Protein AF-A0A090QFD7-F1 (afdb_monomer_lite)

Sequence (205 aa):
MGINVPDTKKPLVKQVMAYPLDENATINGKNEPTLLRLIPLKTGGFKTEKLNAYGTIGIGVNTSDRQNGGNNQNGVYQIKTSFNGTPNFEICFDTYAFSETRYLNQMIDYEFFKEKKSRISKLFIPPGSPLSLYGNSINDGKLSLYEPGSNSSYHIEIKDYQNNTSKIVVDIINDQPPTELLAPDNDGLEYVSHSTTFNSKMGEI

pLDDT: mean 80.75, std 20.15, range [34.62, 98.38]

Foldseek 3Di:
DDPPDPDQDFWAWDWKKKAQDDQFKDKVLDNDIDIWDWDADPVGAIETPAIEIAFKMWMWTFIDQPPDDDPCSDQWAKKWKDKQNHTAWIFGPDDWDPVLPVLQCVQWPVVCCVPPVTTIGIRFDDPPRPTPRIDDHDPRSIDHQHDAQDKMKMKMWTAGPSRRIYIYIHIYGRHHTNPDRPDPPCVDDDDDDPPDDDDDDDDDD

Radius of gyration: 23.72 Å; chains: 1; bounding box: 84×76×51 Å

Organism: Nonlabens ulvanivorans (NCBI:txid906888)

Structure (mmCIF, N/CA/C/O backbone):
data_AF-A0A090QFD7-F1
#
_entry.id   AF-A0A090QFD7-F1
#
loop_
_atom_site.group_PDB
_atom_site.id
_atom_site.type_symbol
_atom_site.label_atom_id
_atom_site.label_alt_id
_atom_site.label_comp_id
_atom_site.label_asym_id
_atom_site.label_entity_id
_atom_site.label_seq_id
_atom_site.pdbx_PDB_ins_code
_atom_site.Cartn_x
_atom_site.Cartn_y
_atom_site.Cartn_z
_atom_site.occupancy
_atom_site.B_iso_or_equiv
_atom_site.auth_seq_id
_atom_site.auth_comp_id
_atom_site.auth_asym_id
_atom_site.auth_atom_id
_atom_site.pdbx_PDB_model_num
ATOM 1 N N . MET A 1 1 ? 28.383 11.436 -31.729 1.00 38.28 1 MET A N 1
ATOM 2 C CA . MET A 1 1 ? 28.391 11.556 -30.257 1.00 38.28 1 MET A CA 1
ATOM 3 C C . MET A 1 1 ? 26.949 11.542 -29.792 1.00 38.28 1 MET A C 1
ATOM 5 O O . MET A 1 1 ? 26.185 12.394 -30.225 1.00 38.28 1 MET A O 1
ATOM 9 N N . GLY A 1 2 ? 26.555 10.508 -29.048 1.00 48.28 2 GLY A N 1
ATOM 10 C CA . GLY A 1 2 ? 25.181 10.348 -28.576 1.00 48.28 2 GLY A CA 1
ATOM 11 C C . GLY A 1 2 ? 24.913 11.305 -27.424 1.00 48.28 2 GLY A C 1
ATOM 12 O O . GLY A 1 2 ? 25.595 11.257 -26.405 1.00 48.28 2 GLY A O 1
ATOM 13 N N . ILE A 1 3 ? 23.948 12.194 -27.608 1.00 45.03 3 ILE A N 1
ATOM 14 C CA . ILE A 1 3 ? 23.405 13.053 -26.556 1.00 45.03 3 ILE A CA 1
ATOM 15 C C . ILE A 1 3 ? 22.720 12.155 -25.521 1.00 45.03 3 ILE A C 1
ATOM 17 O O . ILE A 1 3 ? 21.632 11.640 -25.762 1.00 45.03 3 ILE A O 1
ATOM 21 N N . ASN A 1 4 ? 23.382 11.936 -24.384 1.00 47.28 4 ASN A N 1
ATOM 22 C CA . ASN A 1 4 ? 22.779 11.307 -23.216 1.00 47.28 4 ASN A CA 1
ATOM 23 C C . ASN A 1 4 ? 21.893 12.360 -22.541 1.00 47.28 4 ASN A C 1
ATOM 25 O O . ASN A 1 4 ? 22.387 13.208 -21.801 1.00 47.28 4 ASN A O 1
ATOM 29 N N . VAL A 1 5 ? 20.607 12.380 -22.888 1.00 49.06 5 VAL A N 1
ATOM 30 C CA . VAL A 1 5 ? 19.624 13.215 -22.193 1.00 49.06 5 VAL A CA 1
ATOM 31 C C . VAL A 1 5 ? 19.347 12.536 -20.851 1.00 49.06 5 VAL A C 1
ATOM 33 O O . VAL A 1 5 ? 18.837 11.417 -20.868 1.00 49.06 5 VAL A O 1
ATOM 36 N N . PRO A 1 6 ? 19.663 13.163 -19.701 1.00 52.00 6 PRO A N 1
ATOM 37 C CA . PRO A 1 6 ? 19.340 12.589 -18.405 1.00 52.00 6 PRO A CA 1
ATOM 38 C C . PRO A 1 6 ? 17.822 12.450 -18.297 1.00 52.00 6 PRO A C 1
ATOM 40 O O . PRO A 1 6 ? 17.093 13.448 -18.276 1.00 52.00 6 PRO A O 1
ATOM 43 N N . ASP A 1 7 ? 17.335 11.217 -18.263 1.00 50.78 7 ASP A N 1
ATOM 44 C CA . ASP A 1 7 ? 15.949 10.961 -17.916 1.00 50.78 7 ASP A CA 1
ATOM 45 C C . ASP A 1 7 ? 15.789 11.208 -16.405 1.00 50.78 7 ASP A C 1
ATOM 47 O O . ASP A 1 7 ? 16.522 10.702 -15.562 1.00 50.78 7 ASP A O 1
ATOM 51 N N . THR A 1 8 ? 14.913 12.152 -16.078 1.00 59.88 8 THR A N 1
ATOM 52 C CA . THR A 1 8 ? 14.731 12.730 -14.731 1.00 59.88 8 THR A CA 1
ATOM 53 C C . THR A 1 8 ? 13.299 12.523 -14.237 1.00 59.88 8 THR A C 1
ATOM 55 O O . THR A 1 8 ? 12.841 13.152 -13.276 1.00 59.88 8 THR A O 1
ATOM 58 N N . LYS A 1 9 ? 12.529 11.677 -14.932 1.00 66.62 9 LYS A N 1
ATOM 59 C CA . LYS A 1 9 ? 11.097 11.514 -14.690 1.00 66.62 9 LYS A CA 1
ATOM 60 C C . LYS A 1 9 ? 10.852 10.449 -13.629 1.00 66.62 9 LYS A C 1
ATOM 62 O O . LYS A 1 9 ? 10.813 9.264 -13.922 1.00 66.62 9 LYS A O 1
ATOM 67 N N . LYS A 1 10 ? 10.557 10.906 -12.412 1.00 72.50 10 LYS A N 1
ATOM 68 C CA . LYS A 1 10 ? 10.106 10.062 -11.295 1.00 72.50 10 LYS A CA 1
ATOM 69 C C . LYS A 1 10 ? 8.920 9.147 -11.667 1.00 72.50 10 LYS A C 1
ATOM 71 O O . LYS A 1 10 ? 8.055 9.580 -12.445 1.00 72.50 10 LYS A O 1
ATOM 76 N N . PRO A 1 11 ? 8.811 7.946 -11.057 1.00 77.00 11 PRO A N 1
ATOM 77 C CA . PRO A 1 11 ? 7.664 7.056 -11.229 1.00 77.00 11 PRO A CA 1
ATOM 78 C C . PRO A 1 11 ? 6.339 7.768 -10.946 1.00 77.00 11 PRO A C 1
ATOM 80 O O . PRO A 1 11 ? 6.147 8.343 -9.873 1.00 77.00 11 PRO A O 1
ATOM 83 N N . LEU A 1 12 ? 5.398 7.737 -11.888 1.00 81.25 12 LEU A N 1
ATOM 84 C CA . LEU A 1 12 ? 4.084 8.339 -11.668 1.00 81.25 12 LEU A CA 1
ATOM 85 C C . LEU A 1 12 ? 3.232 7.412 -10.797 1.00 81.25 12 LEU A C 1
ATOM 87 O O . LEU A 1 12 ? 3.066 6.241 -11.126 1.00 81.25 12 LEU A O 1
ATOM 91 N N . VAL A 1 13 ? 2.639 7.952 -9.736 1.00 87.62 13 VAL A N 1
ATOM 92 C CA . VAL A 1 13 ? 1.673 7.243 -8.891 1.00 87.62 13 VAL A CA 1
ATOM 93 C C . VAL A 1 13 ? 0.269 7.631 -9.343 1.00 87.62 13 VAL A C 1
ATOM 95 O O . VAL A 1 13 ? -0.070 8.813 -9.352 1.00 87.62 13 VAL A O 1
ATOM 98 N N . LYS A 1 14 ? -0.534 6.647 -9.755 1.00 89.06 14 LYS A N 1
ATOM 99 C CA . LYS A 1 14 ? -1.897 6.863 -10.262 1.00 89.06 14 LYS A CA 1
ATOM 100 C C . LYS A 1 14 ? -2.946 6.717 -9.171 1.00 89.06 14 LYS A C 1
ATOM 102 O O . LYS A 1 14 ? -3.869 7.522 -9.106 1.00 89.06 14 LYS A O 1
ATOM 107 N N . GLN A 1 15 ? -2.837 5.667 -8.362 1.00 92.56 15 GLN A N 1
ATOM 108 C CA . GLN A 1 15 ? -3.836 5.315 -7.354 1.00 92.56 15 GLN A CA 1
ATOM 109 C C . GLN A 1 15 ? -3.161 4.668 -6.149 1.00 92.56 15 GLN A C 1
ATOM 111 O O . GLN A 1 15 ? -2.143 3.989 -6.295 1.00 92.56 15 GLN A O 1
ATOM 116 N N . VAL A 1 16 ? -3.764 4.860 -4.981 1.00 96.81 16 VAL A N 1
ATOM 117 C CA . VAL A 1 16 ? -3.466 4.119 -3.755 1.00 96.81 16 VAL A CA 1
ATOM 118 C C . VAL A 1 16 ? -4.771 3.490 -3.293 1.00 96.81 16 VAL A C 1
ATOM 120 O O . VAL A 1 16 ? -5.826 4.114 -3.401 1.00 96.81 16 VAL A O 1
ATOM 123 N N . MET A 1 17 ? -4.703 2.254 -2.821 1.00 97.44 17 MET A N 1
ATOM 124 C CA . MET A 1 17 ? -5.848 1.512 -2.308 1.00 97.44 17 MET A CA 1
ATOM 125 C C . MET A 1 17 ? -5.538 0.997 -0.908 1.00 97.44 17 MET A C 1
ATOM 127 O O . MET A 1 17 ? -4.415 0.567 -0.649 1.00 97.44 17 MET A O 1
ATOM 131 N N . ALA A 1 18 ? -6.527 1.046 -0.024 1.00 98.19 18 ALA A N 1
ATOM 132 C CA . ALA A 1 18 ? -6.495 0.392 1.274 1.00 98.19 18 ALA A CA 1
ATOM 133 C C . ALA A 1 18 ? -7.425 -0.826 1.260 1.00 98.19 18 ALA A C 1
ATOM 135 O O . ALA A 1 18 ? -8.498 -0.773 0.661 1.00 98.19 18 ALA A O 1
ATOM 136 N N . TYR A 1 19 ? -7.004 -1.900 1.920 1.00 98.00 19 TYR A N 1
ATOM 137 C CA . TYR A 1 19 ? -7.699 -3.181 1.979 1.00 98.00 19 TYR A CA 1
ATOM 138 C C . TYR A 1 19 ? -7.902 -3.583 3.439 1.00 98.00 19 TYR A C 1
ATOM 140 O O . TYR A 1 19 ? -6.901 -3.698 4.145 1.00 98.00 19 TYR A O 1
ATOM 148 N N . PRO A 1 20 ? -9.128 -3.847 3.906 1.00 97.44 20 PRO A N 1
ATOM 149 C CA . PRO A 1 20 ? -9.308 -4.643 5.113 1.00 97.44 20 PRO A CA 1
ATOM 150 C C . PRO A 1 20 ? -8.881 -6.090 4.825 1.00 97.44 20 PRO A C 1
ATOM 152 O O . PRO A 1 20 ? -9.171 -6.615 3.750 1.00 97.44 20 PRO A O 1
ATOM 155 N N . LEU A 1 21 ? -8.130 -6.712 5.738 1.00 96.19 21 LEU A N 1
ATOM 156 C CA . LEU A 1 21 ? -7.563 -8.058 5.547 1.00 96.19 21 LEU A CA 1
ATOM 157 C C . LEU A 1 21 ? -8.047 -9.089 6.574 1.00 96.19 21 LEU A C 1
ATOM 159 O O . LEU A 1 21 ? -7.667 -10.255 6.476 1.00 96.19 21 LEU A O 1
ATOM 163 N N . ASP A 1 22 ? -8.856 -8.674 7.544 1.00 91.56 22 ASP A N 1
ATOM 164 C CA . ASP A 1 22 ? -9.547 -9.561 8.477 1.00 91.56 22 ASP A CA 1
ATOM 165 C C . ASP A 1 22 ? -11.032 -9.168 8.587 1.00 91.56 22 ASP A C 1
ATOM 167 O O . ASP A 1 22 ? -11.432 -8.110 8.100 1.00 91.56 22 ASP A O 1
ATOM 171 N N . GLU A 1 23 ? -11.857 -10.034 9.182 1.00 90.81 23 GLU A N 1
ATOM 172 C CA . GLU A 1 23 ? -13.323 -9.876 9.256 1.00 90.81 23 GLU A CA 1
ATOM 173 C C . GLU A 1 23 ? -13.764 -8.626 10.033 1.00 90.81 23 GLU A C 1
ATOM 175 O O . GLU A 1 23 ? -14.815 -8.054 9.755 1.00 90.81 23 GLU A O 1
ATOM 180 N N . ASN A 1 24 ? -12.945 -8.173 10.986 1.00 91.88 24 ASN A N 1
ATOM 181 C CA . ASN A 1 24 ? -13.245 -7.020 11.834 1.00 91.88 24 ASN A CA 1
ATOM 182 C C . ASN A 1 24 ? -12.515 -5.753 11.372 1.00 91.88 24 ASN A C 1
ATOM 184 O O . ASN A 1 24 ? -12.708 -4.679 11.947 1.00 91.88 24 ASN A O 1
ATOM 188 N N . ALA A 1 25 ? -11.663 -5.857 10.354 1.00 96.31 25 ALA A N 1
ATOM 189 C CA . ALA A 1 25 ? -10.922 -4.732 9.836 1.00 96.31 25 ALA A CA 1
ATOM 190 C C . ALA A 1 25 ? -11.875 -3.773 9.135 1.00 96.31 25 ALA A C 1
ATOM 192 O O . ALA A 1 25 ? -12.775 -4.172 8.398 1.00 96.31 25 ALA A O 1
ATOM 193 N N . THR A 1 26 ? -11.676 -2.481 9.329 1.00 96.81 26 THR A N 1
ATOM 194 C CA . THR A 1 26 ? -12.475 -1.480 8.635 1.00 96.81 26 THR A CA 1
ATOM 195 C C . THR A 1 26 ? -11.597 -0.416 8.037 1.00 96.81 26 THR A C 1
ATOM 197 O O . THR A 1 26 ? -10.565 -0.037 8.585 1.00 96.81 26 THR A O 1
ATOM 200 N N . ILE A 1 27 ? -12.044 0.071 6.890 1.00 97.12 27 ILE A N 1
ATOM 201 C CA . ILE A 1 27 ? -11.553 1.256 6.224 1.00 97.12 27 ILE A CA 1
ATOM 202 C C . ILE A 1 27 ? -12.727 2.228 6.162 1.00 97.12 27 ILE A C 1
ATOM 204 O O . ILE A 1 27 ? -13.758 1.933 5.562 1.00 97.12 27 ILE A O 1
ATOM 208 N N . ASN A 1 28 ? -12.593 3.379 6.818 1.00 95.50 28 ASN A N 1
ATOM 209 C CA . ASN A 1 28 ? -13.654 4.375 6.974 1.00 95.50 28 ASN A CA 1
ATOM 210 C C . ASN A 1 28 ? -14.983 3.754 7.461 1.00 95.50 28 ASN A C 1
ATOM 212 O O . ASN A 1 28 ? -16.052 4.064 6.934 1.00 95.50 28 ASN A O 1
ATOM 216 N N . GLY A 1 29 ? -14.896 2.845 8.440 1.00 93.44 29 GLY A N 1
ATOM 217 C CA . GLY A 1 29 ? -16.042 2.169 9.053 1.00 93.44 29 GLY A CA 1
ATOM 218 C C . GLY A 1 29 ? -16.629 0.993 8.264 1.00 93.44 29 GLY A C 1
ATOM 219 O O . GLY A 1 29 ? -17.637 0.441 8.693 1.00 93.44 29 GLY A O 1
ATOM 220 N N . LYS A 1 30 ? -16.035 0.589 7.132 1.00 94.88 30 LYS A N 1
ATOM 221 C CA . LYS A 1 30 ? -16.521 -0.533 6.309 1.00 94.88 30 LYS A CA 1
ATOM 222 C C . LYS A 1 30 ? -15.452 -1.593 6.071 1.00 94.88 30 LYS A C 1
ATOM 224 O O . LYS A 1 30 ? -14.290 -1.254 5.862 1.00 94.88 30 LYS A O 1
ATOM 229 N N . ASN A 1 31 ? -15.846 -2.863 6.014 1.00 95.81 31 ASN A N 1
ATOM 230 C CA . ASN A 1 31 ? -14.979 -3.965 5.583 1.00 95.81 31 ASN A CA 1
ATOM 231 C C . ASN A 1 31 ? -14.937 -4.047 4.039 1.00 95.81 31 ASN A C 1
ATOM 233 O O . ASN A 1 31 ? -15.321 -5.039 3.437 1.00 95.81 31 ASN A O 1
ATOM 237 N N . GLU A 1 32 ? -14.524 -2.962 3.374 1.00 95.12 32 GLU A N 1
ATOM 238 C CA . GLU A 1 32 ? -14.451 -2.887 1.908 1.00 95.12 32 GLU A CA 1
ATOM 239 C C . GLU A 1 32 ? -13.149 -2.209 1.432 1.00 95.12 32 GLU A C 1
ATOM 241 O O . GLU A 1 32 ? -12.717 -1.207 2.021 1.00 95.12 32 GLU A O 1
ATOM 246 N N . PRO A 1 33 ? -12.515 -2.689 0.341 1.00 96.44 33 PRO A N 1
ATOM 247 C CA . PRO A 1 33 ? -11.389 -1.997 -0.275 1.00 96.44 33 PRO A CA 1
ATOM 248 C C . PRO A 1 33 ? -11.759 -0.579 -0.720 1.00 96.44 33 PRO A C 1
ATOM 250 O O . PRO A 1 33 ? -12.770 -0.359 -1.385 1.00 96.44 33 PRO A O 1
ATOM 253 N N . THR A 1 34 ? -10.913 0.399 -0.399 1.00 97.00 34 THR A N 1
ATOM 254 C CA . THR A 1 34 ? -11.195 1.818 -0.657 1.00 97.00 34 THR A CA 1
ATOM 255 C C . THR A 1 34 ? -10.048 2.484 -1.410 1.00 97.00 34 THR A C 1
ATOM 257 O O . THR A 1 34 ? -8.887 2.425 -0.999 1.00 97.00 34 THR A O 1
ATOM 260 N N . LEU A 1 35 ? -10.371 3.159 -2.518 1.00 96.50 35 LEU A N 1
ATOM 261 C CA . LEU A 1 35 ? -9.435 4.046 -3.211 1.00 96.50 35 LEU A CA 1
ATOM 262 C C . LEU A 1 35 ? -9.179 5.297 -2.372 1.00 96.50 35 LEU A C 1
ATOM 264 O O . LEU A 1 35 ? -10.119 5.978 -1.974 1.00 96.50 35 LEU A O 1
ATOM 268 N N . LEU A 1 36 ? -7.908 5.638 -2.190 1.00 96.81 36 LEU A N 1
ATOM 269 C CA . LEU A 1 36 ? -7.496 6.848 -1.492 1.00 96.81 36 LEU A CA 1
ATOM 270 C C . LEU A 1 36 ? -7.157 7.942 -2.498 1.00 96.81 36 LEU A C 1
ATOM 272 O O . LEU A 1 36 ? -6.356 7.745 -3.422 1.00 96.81 36 LEU A O 1
ATOM 276 N N . ARG A 1 37 ? -7.726 9.131 -2.303 1.00 95.25 37 ARG A N 1
ATOM 277 C CA . ARG A 1 37 ? -7.414 10.290 -3.136 1.00 95.25 37 ARG A CA 1
ATOM 278 C C . ARG A 1 37 ? -5.969 10.730 -2.928 1.00 95.25 37 ARG A C 1
ATOM 280 O O . ARG A 1 37 ? -5.562 11.085 -1.824 1.00 95.25 37 ARG A O 1
ATOM 287 N N . LEU A 1 38 ? -5.210 10.777 -4.020 1.00 94.31 38 LEU A N 1
ATOM 288 C CA . LEU A 1 38 ? -3.843 11.289 -4.045 1.00 94.31 38 LEU A CA 1
ATOM 289 C C . LEU A 1 38 ? -3.814 12.818 -4.118 1.00 94.31 38 LEU A C 1
ATOM 291 O O . LEU A 1 38 ? -4.504 13.441 -4.924 1.00 94.31 38 LEU A O 1
ATOM 295 N N . ILE A 1 39 ? -2.956 13.417 -3.302 1.00 94.94 39 ILE A N 1
ATOM 296 C CA . ILE A 1 39 ? -2.725 14.855 -3.204 1.00 94.94 39 ILE A CA 1
ATOM 297 C C . ILE A 1 39 ? -1.235 15.102 -3.483 1.00 94.94 39 ILE A C 1
ATOM 299 O O . ILE A 1 39 ? -0.389 14.741 -2.658 1.00 94.94 39 ILE A O 1
ATOM 303 N N . PRO A 1 40 ? -0.879 15.708 -4.629 1.00 91.88 40 PRO A N 1
ATOM 304 C CA . PRO A 1 40 ? 0.502 16.067 -4.930 1.00 91.88 40 PRO A CA 1
ATOM 305 C C . PRO A 1 40 ? 1.055 17.086 -3.926 1.00 91.88 40 PRO A C 1
ATOM 307 O O . PRO A 1 40 ? 0.380 18.043 -3.545 1.00 91.88 40 PRO A O 1
ATOM 310 N N . LEU A 1 41 ? 2.310 16.905 -3.524 1.00 90.19 41 LEU A N 1
ATOM 311 C CA . LEU A 1 41 ? 3.039 17.815 -2.647 1.00 90.19 41 LEU A CA 1
ATOM 312 C C . LEU A 1 41 ? 3.979 18.706 -3.463 1.00 90.19 41 LEU A C 1
ATOM 314 O O . LEU A 1 41 ? 4.581 18.265 -4.440 1.00 90.19 41 LEU A O 1
ATOM 318 N N . LYS A 1 42 ? 4.192 19.947 -3.004 1.00 85.00 42 LYS A N 1
ATOM 319 C CA . LYS A 1 42 ? 5.144 20.892 -3.627 1.00 85.00 42 LYS A CA 1
ATOM 320 C C . LYS A 1 42 ? 6.581 20.353 -3.681 1.00 85.00 42 LYS A C 1
ATOM 322 O O . LYS A 1 42 ? 7.349 20.744 -4.548 1.00 85.00 42 LYS A O 1
ATOM 327 N N . THR A 1 43 ? 6.927 19.439 -2.776 1.00 79.19 43 THR A N 1
ATOM 328 C CA . THR A 1 43 ? 8.229 18.757 -2.699 1.00 79.19 43 THR A CA 1
ATOM 329 C C . THR A 1 43 ? 8.401 17.641 -3.742 1.00 79.19 43 THR A C 1
ATOM 331 O O . THR A 1 43 ? 9.462 17.024 -3.820 1.00 79.19 43 THR A O 1
ATOM 334 N N . GLY A 1 44 ? 7.377 17.368 -4.562 1.00 77.62 44 GLY A N 1
ATOM 335 C CA . GLY A 1 44 ? 7.421 16.368 -5.632 1.00 77.62 44 GLY A CA 1
ATOM 336 C C . GLY A 1 44 ? 7.135 14.931 -5.182 1.00 77.62 44 GLY A C 1
ATOM 337 O O . GLY A 1 44 ? 7.536 14.000 -5.879 1.00 77.62 44 GLY A O 1
ATOM 338 N N . GLY A 1 45 ? 6.494 14.755 -4.024 1.00 88.81 45 GLY A N 1
ATOM 339 C CA . GLY A 1 45 ? 5.883 13.499 -3.573 1.00 88.81 45 GLY A CA 1
ATOM 340 C C . GLY A 1 45 ? 4.358 13.605 -3.517 1.00 88.81 45 GLY A C 1
ATOM 341 O O . GLY A 1 45 ? 3.773 14.564 -4.020 1.00 88.81 45 GLY A O 1
ATOM 342 N N . PHE A 1 46 ? 3.717 12.644 -2.866 1.00 94.38 46 PHE A N 1
ATOM 343 C CA . PHE A 1 46 ? 2.272 12.579 -2.693 1.00 94.38 46 PHE A CA 1
ATOM 344 C C . PHE A 1 46 ? 1.924 12.348 -1.227 1.00 94.38 46 PHE A C 1
ATOM 346 O O . PHE A 1 46 ? 2.689 11.749 -0.474 1.00 94.38 46 PHE A O 1
ATOM 353 N N . LYS A 1 47 ? 0.732 12.780 -0.841 1.00 96.25 47 LYS A N 1
ATOM 354 C CA . LYS A 1 47 ? 0.046 12.263 0.339 1.00 96.25 47 LYS A CA 1
ATOM 355 C C . LYS A 1 47 ? -1.345 11.799 -0.049 1.00 96.25 47 LYS A C 1
ATOM 357 O O . LYS A 1 47 ? -1.876 12.272 -1.055 1.00 96.25 47 LYS A O 1
ATOM 362 N N . THR A 1 48 ? -1.944 10.908 0.717 1.00 96.75 48 THR A N 1
ATOM 363 C CA . THR A 1 48 ? -3.369 10.615 0.561 1.00 96.75 48 THR A CA 1
ATOM 364 C C . THR A 1 48 ? -4.212 11.602 1.363 1.00 96.75 48 THR A C 1
ATOM 366 O O . THR A 1 48 ? -3.704 12.415 2.143 1.00 96.75 48 THR A O 1
ATOM 369 N N . GLU A 1 49 ? -5.526 11.556 1.173 1.00 95.00 49 GLU A N 1
ATOM 370 C CA . GLU A 1 49 ? -6.430 11.982 2.238 1.00 95.00 49 GLU A CA 1
ATOM 371 C C . GLU A 1 49 ? -6.250 11.122 3.497 1.00 95.00 49 GLU A C 1
ATOM 373 O O . GLU A 1 49 ? -5.653 10.042 3.443 1.00 95.00 49 GLU A O 1
ATOM 378 N N . LYS A 1 50 ? -6.727 11.634 4.636 1.00 94.44 50 LYS A N 1
ATOM 379 C CA . LYS A 1 50 ? -6.658 10.904 5.903 1.00 94.44 50 LYS A CA 1
ATOM 380 C C . LYS A 1 50 ? -7.501 9.635 5.813 1.00 94.44 50 LYS A C 1
ATOM 382 O O . LYS A 1 50 ? -8.621 9.683 5.308 1.00 94.44 50 LYS A O 1
ATOM 387 N N . LEU A 1 51 ? -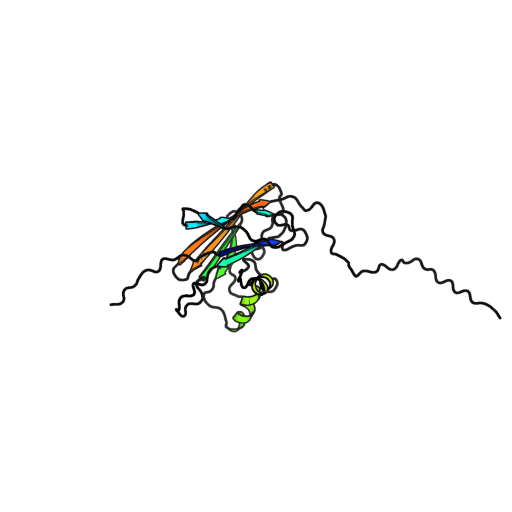6.961 8.546 6.336 1.00 96.50 51 LEU A N 1
ATOM 388 C CA . LEU A 1 51 ? -7.599 7.240 6.392 1.00 96.50 51 LEU A CA 1
ATOM 389 C C . LEU A 1 51 ? -8.028 6.955 7.831 1.00 96.50 51 LEU A C 1
ATOM 391 O O . LEU A 1 51 ? -7.178 6.986 8.713 1.00 96.50 51 LEU A O 1
ATOM 395 N N . ASN A 1 52 ? -9.303 6.662 8.082 1.00 97.31 52 ASN A N 1
ATOM 396 C CA . ASN A 1 52 ? -9.695 6.040 9.350 1.00 97.31 52 ASN A CA 1
ATOM 397 C C . ASN A 1 52 ? -9.694 4.531 9.142 1.00 97.31 52 ASN A C 1
ATOM 399 O O . ASN A 1 52 ? -10.252 4.060 8.147 1.00 97.31 52 ASN A O 1
ATOM 403 N N . ALA A 1 53 ? -9.043 3.779 10.020 1.00 97.50 53 ALA A N 1
ATOM 404 C CA . ALA A 1 53 ? -8.992 2.333 9.879 1.00 97.50 53 ALA A CA 1
ATOM 405 C C . ALA A 1 53 ? -8.812 1.616 11.213 1.00 97.50 53 ALA A C 1
ATOM 407 O O . ALA A 1 53 ? -8.135 2.117 12.105 1.00 97.50 53 ALA A O 1
ATOM 408 N N . TYR A 1 54 ? -9.370 0.417 11.314 1.00 97.12 54 TYR A N 1
ATOM 409 C CA . TYR A 1 54 ? -9.199 -0.490 12.447 1.00 97.12 54 TYR A CA 1
ATOM 410 C C . TYR A 1 54 ? -8.846 -1.890 11.936 1.00 97.12 54 TYR A C 1
ATOM 412 O O . TYR A 1 54 ? -9.229 -2.255 10.825 1.00 97.12 54 TYR A O 1
ATOM 420 N N . GLY A 1 55 ? -8.140 -2.680 12.743 1.00 96.75 55 GLY A N 1
ATOM 421 C CA . GLY A 1 55 ? -7.830 -4.080 12.444 1.00 96.75 55 GLY A CA 1
ATOM 422 C C . GLY A 1 55 ? -6.566 -4.278 11.606 1.00 96.75 55 GLY A C 1
ATOM 423 O O . GLY A 1 55 ? -5.694 -3.404 11.555 1.00 96.75 55 GLY A O 1
ATOM 424 N N . THR A 1 56 ? -6.437 -5.444 10.968 1.00 97.81 56 THR A N 1
ATOM 425 C CA . THR A 1 56 ? -5.348 -5.711 10.023 1.00 97.81 56 THR A CA 1
ATOM 426 C C . THR A 1 56 ? -5.723 -5.208 8.637 1.00 97.81 56 THR A C 1
ATOM 428 O O . THR A 1 56 ? -6.692 -5.670 8.032 1.00 97.81 56 THR A O 1
ATOM 431 N N . ILE A 1 57 ? -4.922 -4.287 8.100 1.00 98.12 57 ILE A N 1
ATOM 432 C CA . ILE A 1 57 ? -5.136 -3.715 6.768 1.00 98.12 57 ILE A CA 1
ATOM 433 C C . ILE A 1 57 ? -3.910 -3.885 5.870 1.00 98.12 57 ILE A C 1
ATOM 435 O O . ILE A 1 57 ? -2.778 -4.030 6.330 1.00 98.12 57 ILE A O 1
ATOM 439 N N . GLY A 1 58 ? -4.133 -3.834 4.563 1.00 97.94 58 GLY A N 1
ATOM 440 C CA . GLY A 1 58 ? -3.102 -3.799 3.535 1.00 97.94 58 GLY A CA 1
ATOM 441 C C . GLY A 1 58 ? -3.196 -2.524 2.711 1.00 97.94 58 GLY A C 1
ATOM 442 O O . GLY A 1 58 ? -4.268 -1.938 2.570 1.00 97.94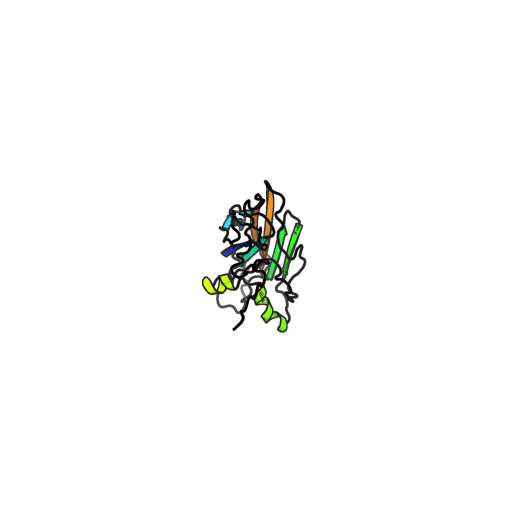 58 GLY A O 1
ATOM 443 N N . ILE A 1 59 ? -2.079 -2.113 2.117 1.00 98.38 59 ILE A N 1
ATOM 444 C CA . ILE A 1 59 ? -2.035 -1.000 1.164 1.00 98.38 59 ILE A CA 1
ATOM 445 C C . ILE A 1 59 ? -1.595 -1.531 -0.200 1.00 98.38 59 ILE A C 1
ATOM 447 O O . ILE A 1 59 ? -0.761 -2.429 -0.296 1.00 98.38 59 ILE A O 1
ATOM 451 N N . GLY A 1 60 ? -2.155 -0.978 -1.270 1.00 97.25 60 GLY A N 1
ATOM 452 C CA . GLY A 1 60 ? -1.737 -1.228 -2.642 1.00 97.25 60 GLY A CA 1
ATOM 453 C C . GLY A 1 60 ? -1.506 0.068 -3.405 1.00 97.25 60 GLY A C 1
ATOM 454 O O . GLY A 1 60 ? -2.061 1.118 -3.077 1.00 97.25 60 GLY A O 1
ATOM 455 N N . VAL A 1 61 ? -0.681 -0.002 -4.446 1.00 95.25 61 VAL A N 1
ATOM 456 C CA . VAL A 1 61 ? -0.343 1.147 -5.286 1.00 95.25 61 VAL A CA 1
ATOM 457 C C . VAL A 1 61 ? -0.411 0.790 -6.764 1.00 95.25 61 VAL A C 1
ATOM 459 O O . VAL A 1 61 ? 0.055 -0.263 -7.192 1.00 95.25 61 VAL A O 1
ATOM 462 N N . ASN A 1 62 ? -0.958 1.696 -7.566 1.00 91.50 62 ASN A N 1
ATOM 463 C CA . ASN A 1 62 ? -0.809 1.668 -9.014 1.00 91.50 62 ASN A CA 1
ATOM 464 C C . ASN A 1 62 ? 0.218 2.714 -9.427 1.00 91.50 62 ASN A C 1
ATOM 466 O O . ASN A 1 62 ? 0.034 3.918 -9.213 1.00 91.50 62 ASN A O 1
ATOM 470 N N . THR A 1 63 ? 1.286 2.236 -10.051 1.00 85.44 63 THR A N 1
ATOM 471 C CA . THR A 1 63 ? 2.307 3.065 -10.679 1.00 85.44 63 THR A CA 1
ATOM 472 C C . THR A 1 63 ? 2.135 3.023 -12.192 1.00 85.44 63 THR A C 1
ATOM 474 O O . THR A 1 63 ? 1.757 2.007 -12.774 1.00 85.44 63 THR A O 1
ATOM 477 N N . SER A 1 64 ? 2.378 4.148 -12.863 1.00 69.00 64 SER A N 1
ATOM 478 C CA . SER A 1 64 ? 2.325 4.168 -14.319 1.00 69.00 64 SER A CA 1
ATOM 479 C C . SER A 1 64 ? 3.569 3.518 -14.900 1.00 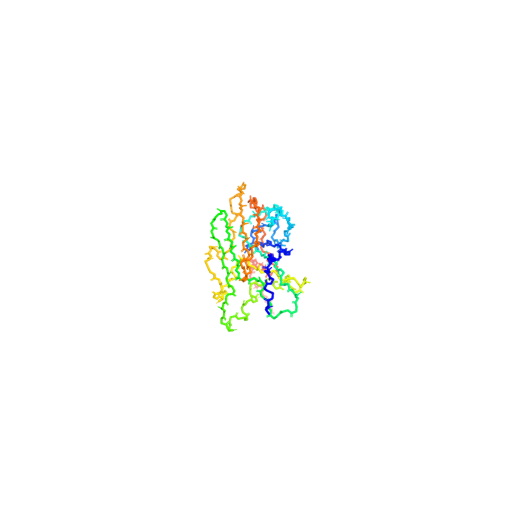69.00 64 SER A C 1
ATOM 481 O O . SER A 1 64 ? 4.660 4.071 -14.797 1.00 69.00 64 SER A O 1
ATOM 483 N N . ASP A 1 65 ? 3.360 2.440 -15.638 1.00 53.31 65 ASP A N 1
ATOM 484 C CA . ASP A 1 65 ? 4.241 2.038 -16.723 1.00 53.31 65 ASP A CA 1
ATOM 485 C C . ASP A 1 65 ? 4.092 3.092 -17.831 1.00 53.31 65 ASP A C 1
ATOM 487 O O . ASP A 1 65 ? 2.996 3.303 -18.367 1.00 53.31 65 ASP A O 1
ATOM 491 N N . ARG A 1 66 ? 5.115 3.913 -18.072 1.00 50.97 66 ARG A N 1
ATOM 492 C CA . ARG A 1 66 ? 5.051 4.885 -19.166 1.00 50.97 66 ARG A CA 1
ATOM 493 C C . ARG A 1 66 ? 5.218 4.114 -20.470 1.00 50.97 66 ARG A C 1
ATOM 495 O O . ARG A 1 66 ? 6.327 3.934 -20.951 1.00 50.97 66 ARG A O 1
ATOM 502 N N . GLN A 1 67 ? 4.087 3.744 -21.071 1.00 41.12 67 GLN A N 1
ATOM 503 C CA . GLN A 1 67 ? 3.996 3.468 -22.499 1.00 41.12 67 GLN A CA 1
ATOM 504 C C . GLN A 1 67 ? 4.540 4.672 -23.277 1.00 41.12 67 GLN A C 1
ATOM 506 O O . GLN A 1 67 ? 3.873 5.692 -23.418 1.00 41.12 67 GLN A O 1
ATOM 511 N N . ASN A 1 68 ? 5.774 4.550 -23.753 1.00 36.12 68 ASN A N 1
ATOM 512 C CA . ASN A 1 68 ? 6.289 5.282 -24.900 1.00 36.12 68 ASN A CA 1
ATOM 513 C C . ASN A 1 68 ? 7.364 4.410 -25.560 1.00 36.12 68 ASN A C 1
ATOM 515 O O . ASN A 1 68 ? 8.546 4.589 -25.301 1.00 36.12 68 ASN A O 1
ATOM 519 N N . GLY A 1 69 ? 6.928 3.430 -26.362 1.00 38.62 69 GLY A N 1
ATOM 520 C CA . GLY A 1 69 ? 7.667 2.832 -27.490 1.00 38.62 69 GLY A CA 1
ATOM 521 C C . GLY A 1 69 ? 9.061 2.223 -27.271 1.00 38.62 69 GLY A C 1
ATOM 522 O O . GLY A 1 69 ? 9.652 1.762 -28.240 1.00 38.62 69 GLY A O 1
ATOM 523 N N . GLY A 1 70 ? 9.603 2.227 -26.056 1.00 39.66 70 GLY A N 1
ATOM 524 C CA . GLY A 1 70 ? 10.865 1.594 -25.688 1.00 39.66 70 GLY A CA 1
ATOM 525 C C . GLY A 1 70 ? 10.614 0.258 -25.001 1.00 39.66 70 GLY A C 1
ATOM 526 O O . GLY A 1 70 ? 9.645 0.108 -24.261 1.00 39.66 70 GLY A O 1
ATOM 527 N N . ASN A 1 71 ? 11.502 -0.704 -25.226 1.00 34.72 71 ASN A N 1
ATOM 528 C CA . ASN A 1 71 ? 11.438 -2.095 -24.759 1.00 34.72 71 ASN A CA 1
ATOM 529 C C . ASN A 1 71 ? 11.570 -2.266 -23.223 1.00 34.72 71 ASN A C 1
ATOM 531 O O . ASN A 1 71 ? 11.935 -3.333 -22.736 1.00 34.72 71 ASN A O 1
ATOM 535 N N . ASN A 1 72 ? 11.296 -1.214 -22.452 1.00 42.78 72 ASN A N 1
ATOM 536 C CA . ASN A 1 72 ? 11.613 -1.072 -21.039 1.00 42.78 72 ASN A CA 1
ATOM 537 C C . ASN A 1 72 ? 10.295 -1.049 -20.246 1.00 42.78 72 ASN A C 1
ATOM 539 O O . ASN A 1 72 ? 9.964 -0.054 -19.611 1.00 42.78 72 ASN A O 1
ATOM 543 N N . GLN A 1 73 ? 9.518 -2.132 -20.321 1.00 41.12 73 GLN A N 1
ATOM 544 C CA . GLN A 1 73 ? 8.169 -2.259 -19.730 1.00 41.12 73 GLN A CA 1
ATOM 545 C C . GLN A 1 73 ? 8.119 -2.262 -18.183 1.00 41.12 73 GLN A C 1
ATOM 547 O O . GLN A 1 73 ? 7.074 -2.516 -17.593 1.00 41.12 73 GLN A O 1
ATOM 552 N N . ASN A 1 74 ? 9.229 -1.989 -17.489 1.00 54.38 74 ASN A N 1
ATOM 553 C CA . ASN A 1 74 ? 9.328 -2.145 -16.036 1.00 54.38 74 ASN A CA 1
ATOM 554 C C . ASN A 1 74 ? 9.890 -0.871 -15.386 1.00 54.38 74 ASN A C 1
ATOM 556 O O . ASN A 1 74 ? 11.004 -0.850 -14.880 1.00 54.38 74 ASN A O 1
ATOM 560 N N . GLY A 1 75 ? 9.128 0.222 -15.394 1.00 63.34 75 GLY A N 1
ATOM 561 C CA . GLY A 1 75 ? 9.567 1.496 -14.803 1.00 63.34 75 GLY A CA 1
ATOM 562 C C . GLY A 1 75 ? 9.774 1.491 -13.277 1.00 63.34 75 GLY A C 1
ATOM 563 O O . GLY A 1 75 ? 10.278 2.473 -12.746 1.00 63.34 75 GLY A O 1
ATOM 564 N N . VAL A 1 76 ? 9.398 0.428 -12.556 1.00 78.88 76 VAL A N 1
ATOM 565 C CA . VAL A 1 76 ? 9.616 0.298 -11.105 1.00 78.88 76 VAL A CA 1
ATOM 566 C C . VAL A 1 76 ? 10.667 -0.770 -10.838 1.00 78.88 76 VAL A C 1
ATOM 568 O O . VAL A 1 76 ? 10.486 -1.927 -11.200 1.00 78.88 76 VAL A O 1
ATOM 571 N N . TYR A 1 77 ? 11.739 -0.364 -10.168 1.00 85.81 77 TYR A N 1
ATOM 572 C CA . TYR A 1 77 ? 12.840 -1.215 -9.736 1.00 85.81 77 TYR A CA 1
ATOM 573 C C . TYR A 1 77 ? 12.661 -1.697 -8.296 1.00 85.81 77 TYR A C 1
ATOM 575 O O . TYR A 1 77 ? 12.884 -2.864 -8.004 1.00 85.81 77 TYR A O 1
ATOM 583 N N . GLN A 1 78 ? 12.243 -0.816 -7.386 1.00 90.75 78 GLN A N 1
ATOM 584 C CA . GLN A 1 78 ? 12.118 -1.153 -5.970 1.00 90.75 78 GLN A CA 1
ATOM 585 C C . GLN A 1 78 ? 10.956 -0.398 -5.336 1.00 90.75 78 GLN A C 1
ATOM 587 O O . GLN A 1 78 ? 10.749 0.787 -5.613 1.00 90.75 78 GLN A O 1
ATOM 592 N N . ILE A 1 79 ? 10.237 -1.074 -4.442 1.00 94.25 79 ILE A N 1
ATOM 593 C CA . ILE A 1 79 ? 9.297 -0.437 -3.523 1.00 94.25 79 ILE A CA 1
ATOM 594 C C . ILE A 1 79 ? 9.717 -0.774 -2.098 1.00 94.25 79 ILE A C 1
ATOM 596 O O . ILE A 1 79 ? 9.913 -1.939 -1.760 1.00 94.25 79 ILE A O 1
ATOM 600 N N . LYS A 1 80 ? 9.852 0.258 -1.271 1.00 97.12 80 LYS A N 1
ATOM 601 C CA . LYS A 1 80 ? 10.107 0.154 0.165 1.00 97.12 80 LYS A CA 1
ATOM 602 C C . LYS A 1 80 ? 9.005 0.847 0.923 1.00 97.12 80 LYS A C 1
ATOM 604 O O . LYS A 1 80 ? 8.582 1.933 0.532 1.00 97.12 80 LYS A O 1
ATOM 609 N N . THR A 1 81 ? 8.584 0.254 2.025 1.00 98.38 81 THR A N 1
ATOM 610 C CA . THR A 1 81 ? 7.586 0.857 2.894 1.00 98.38 81 THR A CA 1
ATOM 611 C C . THR A 1 81 ? 8.064 0.896 4.331 1.00 98.38 81 THR A C 1
ATOM 613 O O . THR A 1 81 ? 8.877 0.076 4.769 1.00 98.38 81 THR A O 1
ATOM 616 N N . SER A 1 82 ? 7.568 1.878 5.071 1.00 98.31 82 SER A N 1
ATOM 617 C CA . SER A 1 82 ? 7.754 1.951 6.511 1.00 98.31 82 SER A CA 1
ATOM 618 C C . SER A 1 82 ? 6.455 2.324 7.201 1.00 98.31 82 SER A C 1
ATOM 620 O O . SER A 1 82 ? 5.657 3.109 6.689 1.00 98.31 82 SER A O 1
ATOM 622 N N . PHE A 1 83 ? 6.253 1.750 8.379 1.00 98.06 83 PHE A N 1
ATOM 623 C CA . PHE A 1 83 ? 5.107 1.990 9.236 1.00 98.06 83 PHE A CA 1
ATOM 624 C C . PHE A 1 83 ? 5.609 2.568 10.558 1.00 98.06 83 PHE A C 1
ATOM 626 O O . PHE A 1 83 ? 6.459 1.968 11.212 1.00 98.06 83 PHE A O 1
ATOM 633 N N . ASN A 1 84 ? 5.159 3.777 10.904 1.00 96.06 84 ASN A N 1
ATOM 634 C CA . ASN A 1 84 ? 5.612 4.529 12.083 1.00 96.06 84 ASN A CA 1
ATOM 635 C C . ASN A 1 84 ? 7.145 4.673 12.179 1.00 96.06 84 ASN A C 1
ATOM 637 O O . ASN A 1 84 ? 7.729 4.669 13.258 1.00 96.06 84 ASN A O 1
ATOM 641 N N . GLY A 1 85 ? 7.805 4.813 11.024 1.00 95.50 85 GLY A N 1
ATOM 642 C CA . GLY A 1 85 ? 9.260 4.963 10.915 1.00 95.50 85 GLY A CA 1
ATOM 643 C C . GLY A 1 85 ? 10.038 3.646 10.838 1.00 95.50 85 GLY A C 1
ATOM 644 O O . GLY A 1 85 ? 11.204 3.665 10.445 1.00 95.50 85 GLY A O 1
ATOM 645 N N . THR A 1 86 ? 9.407 2.504 11.113 1.00 97.06 86 THR A N 1
ATOM 646 C CA . THR A 1 86 ? 10.039 1.181 11.025 1.00 97.06 86 THR A CA 1
ATOM 647 C C . THR A 1 86 ? 9.846 0.578 9.629 1.00 97.06 86 THR A C 1
ATOM 649 O O . THR A 1 86 ? 8.717 0.576 9.136 1.00 97.06 86 THR A O 1
ATOM 652 N N . PRO A 1 87 ? 10.896 0.055 8.962 1.00 97.81 87 PRO A N 1
ATOM 653 C CA . PRO A 1 87 ? 10.751 -0.662 7.691 1.00 97.81 87 PRO A CA 1
ATOM 654 C C . PRO A 1 87 ? 9.729 -1.801 7.797 1.00 97.81 87 PRO A C 1
ATOM 656 O O . PRO A 1 87 ? 9.771 -2.563 8.758 1.00 97.81 87 PRO A O 1
ATOM 659 N N . ASN A 1 88 ? 8.811 -1.914 6.835 1.00 97.69 88 ASN A N 1
ATOM 660 C CA . ASN A 1 88 ? 7.668 -2.828 6.929 1.00 97.69 88 ASN A CA 1
ATOM 661 C C . ASN A 1 88 ? 7.554 -3.807 5.754 1.00 97.69 88 ASN A C 1
ATOM 663 O O . ASN A 1 88 ? 7.232 -4.969 5.976 1.00 97.69 88 ASN A O 1
ATOM 667 N N . PHE A 1 89 ? 7.829 -3.370 4.529 1.00 97.62 89 PHE A N 1
ATOM 668 C CA . PHE A 1 89 ? 7.808 -4.228 3.349 1.00 97.62 89 PHE A CA 1
ATOM 669 C C . PHE A 1 89 ? 8.812 -3.729 2.315 1.00 97.62 89 PHE A C 1
ATOM 671 O O . PHE A 1 89 ? 8.970 -2.524 2.101 1.00 97.62 89 PHE A O 1
ATOM 678 N N . GLU A 1 90 ? 9.477 -4.661 1.649 1.00 95.56 90 GLU A N 1
ATOM 679 C CA . GLU A 1 90 ? 10.388 -4.387 0.550 1.00 95.56 90 GLU A CA 1
ATOM 680 C C . GLU A 1 90 ? 10.132 -5.367 -0.588 1.00 95.56 90 GLU A C 1
ATOM 682 O O . GLU A 1 90 ? 9.950 -6.564 -0.372 1.00 95.56 90 GLU A O 1
ATOM 687 N N . ILE A 1 91 ? 10.162 -4.856 -1.813 1.00 91.56 91 ILE A N 1
ATOM 688 C CA . ILE A 1 91 ? 10.225 -5.682 -3.010 1.00 91.56 91 ILE A CA 1
ATOM 689 C C . ILE A 1 91 ? 11.188 -5.067 -4.023 1.00 91.56 91 ILE A C 1
ATOM 691 O O . ILE A 1 91 ? 11.173 -3.852 -4.249 1.00 91.56 91 ILE A O 1
ATOM 695 N N . CYS A 1 92 ? 12.025 -5.911 -4.619 1.00 89.81 92 CYS A N 1
ATOM 696 C CA . CYS A 1 92 ? 12.973 -5.552 -5.667 1.00 89.81 92 CYS A CA 1
ATOM 697 C C . CYS A 1 92 ? 12.612 -6.288 -6.964 1.00 89.81 92 CYS A C 1
ATOM 699 O O . CYS A 1 92 ? 12.200 -7.438 -6.918 1.00 89.81 92 CYS A O 1
ATOM 701 N N . PHE A 1 93 ? 12.748 -5.638 -8.117 1.00 82.56 93 PHE A N 1
ATOM 702 C CA . PHE A 1 93 ? 12.477 -6.205 -9.442 1.00 82.56 93 PHE A CA 1
ATOM 703 C C . PHE A 1 93 ? 13.778 -6.331 -10.256 1.00 82.56 93 PHE A C 1
ATOM 705 O O . PHE A 1 93 ? 13.830 -5.944 -11.421 1.00 82.56 93 PHE A O 1
ATOM 712 N N . ASP A 1 94 ? 14.861 -6.811 -9.645 1.00 73.50 94 ASP A N 1
ATOM 713 C CA . ASP A 1 94 ? 16.181 -6.929 -10.275 1.00 73.50 94 ASP A CA 1
ATOM 714 C C . ASP A 1 94 ? 16.290 -8.152 -11.202 1.00 73.50 94 ASP A C 1
ATOM 716 O O . ASP A 1 94 ? 16.485 -7.999 -12.409 1.00 73.50 94 ASP A O 1
ATOM 720 N N . THR A 1 95 ? 16.121 -9.357 -10.660 1.00 62.03 95 THR A N 1
ATOM 721 C CA . THR A 1 95 ? 16.274 -10.639 -11.350 1.00 62.03 95 THR A CA 1
ATOM 722 C C . THR A 1 95 ? 15.430 -11.704 -10.653 1.00 62.03 95 THR A C 1
ATOM 724 O O . THR A 1 95 ? 15.728 -12.093 -9.531 1.00 62.03 95 THR A O 1
ATOM 727 N N . TYR A 1 96 ? 14.397 -12.207 -11.332 1.00 64.69 96 TYR A N 1
ATOM 728 C CA . TYR A 1 96 ? 13.590 -13.354 -10.892 1.00 64.69 96 TYR A CA 1
ATOM 729 C C . TYR A 1 96 ? 13.788 -14.542 -11.829 1.00 64.69 96 TYR A C 1
ATOM 731 O O . TYR A 1 96 ? 14.083 -14.376 -13.018 1.00 64.69 96 TYR A O 1
ATOM 739 N N . ALA A 1 97 ? 13.576 -15.753 -11.318 1.00 60.97 97 ALA A N 1
ATOM 740 C CA . ALA A 1 97 ? 13.543 -16.934 -12.164 1.00 60.97 97 ALA A CA 1
ATOM 741 C C . ALA A 1 97 ? 12.309 -16.885 -13.079 1.00 60.97 97 ALA A C 1
ATOM 743 O O . ALA A 1 97 ? 11.216 -16.509 -12.657 1.00 60.97 97 ALA A O 1
ATOM 744 N N . PHE A 1 98 ? 12.434 -17.328 -14.334 1.00 61.91 98 PHE A N 1
ATOM 745 C CA . PHE A 1 98 ? 11.291 -17.413 -15.259 1.00 61.91 98 PHE A CA 1
ATOM 746 C C . PHE A 1 98 ? 10.121 -18.236 -14.677 1.00 61.91 98 PHE A C 1
ATOM 748 O O . PHE A 1 98 ? 8.950 -17.952 -14.924 1.00 61.91 98 PHE A O 1
ATOM 755 N N . SER A 1 99 ? 10.424 -19.225 -13.828 1.00 69.38 99 SER A N 1
ATOM 756 C CA . SER A 1 99 ? 9.430 -20.015 -13.091 1.00 69.38 99 SER A CA 1
ATOM 757 C C . SER A 1 99 ? 8.572 -19.191 -12.125 1.00 69.38 99 SER A C 1
ATOM 759 O O . SER A 1 99 ? 7.457 -19.599 -11.801 1.00 69.38 99 SER A O 1
ATOM 761 N N . GLU A 1 100 ? 9.061 -18.036 -11.674 1.00 68.94 100 GLU A N 1
ATOM 762 C CA . GLU A 1 100 ? 8.386 -17.149 -10.725 1.00 68.94 100 GLU A CA 1
ATOM 763 C C . GLU A 1 100 ? 7.450 -16.148 -11.413 1.00 68.94 100 GLU A C 1
ATOM 765 O O . GLU A 1 100 ? 6.534 -15.618 -10.785 1.00 68.94 100 GLU A O 1
ATOM 770 N N . THR A 1 101 ? 7.594 -15.938 -12.728 1.00 71.50 101 THR A N 1
ATOM 771 C CA . THR A 1 101 ? 6.799 -14.962 -13.495 1.00 71.50 101 THR A CA 1
ATOM 772 C C . THR A 1 101 ? 5.295 -15.222 -13.390 1.00 71.50 101 THR A C 1
ATOM 774 O O . THR A 1 101 ? 4.505 -14.282 -13.299 1.00 71.50 101 THR A O 1
ATOM 777 N N . ARG A 1 102 ? 4.879 -16.495 -13.317 1.00 77.19 102 ARG A N 1
ATOM 778 C CA . ARG A 1 102 ? 3.467 -16.877 -13.122 1.00 77.19 102 ARG A CA 1
ATOM 779 C C . ARG A 1 102 ? 2.892 -16.415 -11.775 1.00 77.19 102 ARG A C 1
ATOM 781 O O . ARG A 1 102 ? 1.679 -16.252 -11.667 1.00 77.19 102 ARG A O 1
ATOM 788 N N . TYR A 1 103 ? 3.744 -16.212 -10.768 1.00 81.38 103 TYR A N 1
ATOM 789 C CA . TYR A 1 103 ? 3.356 -15.824 -9.411 1.00 81.38 103 TYR A CA 1
ATOM 790 C C . TYR A 1 103 ? 3.358 -14.306 -9.204 1.00 81.38 103 TYR A C 1
ATOM 792 O O . TYR A 1 103 ? 2.694 -13.842 -8.284 1.00 81.38 103 TYR A O 1
ATOM 800 N N . LEU A 1 104 ? 3.971 -13.515 -10.100 1.00 80.50 104 LEU A N 1
ATOM 801 C CA . LEU A 1 104 ? 3.885 -12.038 -10.081 1.00 80.50 104 LEU A CA 1
ATOM 802 C C . LEU A 1 104 ? 2.439 -11.537 -10.067 1.00 80.50 104 LEU A C 1
ATOM 804 O O . LEU A 1 104 ? 2.121 -10.466 -9.556 1.00 80.50 104 LEU A O 1
ATOM 808 N N . ASN A 1 105 ? 1.551 -12.351 -10.621 1.00 84.00 105 ASN A N 1
ATOM 809 C CA . ASN A 1 105 ? 0.124 -12.133 -10.620 1.00 84.00 105 ASN A CA 1
ATOM 810 C C . ASN A 1 105 ? -0.474 -12.082 -9.202 1.00 84.00 105 ASN A C 1
ATOM 812 O O . ASN A 1 105 ? -1.368 -11.286 -8.946 1.00 84.00 105 ASN A O 1
ATOM 816 N N . GLN A 1 106 ? 0.041 -12.842 -8.241 1.00 86.88 106 GLN A N 1
ATOM 817 C CA . GLN A 1 106 ? -0.502 -12.844 -6.877 1.00 86.88 106 GLN A CA 1
ATOM 818 C C . GLN A 1 106 ? -0.380 -11.478 -6.188 1.00 86.88 106 GLN A C 1
ATOM 820 O O . GLN A 1 106 ? -1.194 -11.139 -5.330 1.00 86.88 106 GLN A O 1
ATOM 825 N N . MET A 1 107 ? 0.594 -10.666 -6.604 1.00 87.88 107 MET A N 1
ATOM 826 C CA . MET A 1 107 ? 0.749 -9.301 -6.115 1.00 87.88 107 MET A CA 1
ATOM 827 C C . MET A 1 107 ? -0.281 -8.328 -6.686 1.00 87.88 107 MET A C 1
ATOM 829 O O . MET A 1 107 ? -0.446 -7.239 -6.150 1.00 87.88 107 MET A O 1
ATOM 833 N N . ILE A 1 108 ? -0.928 -8.663 -7.798 1.00 90.06 108 ILE A N 1
ATOM 834 C CA . ILE A 1 108 ? -1.902 -7.785 -8.434 1.00 90.06 108 ILE A CA 1
ATOM 835 C C . ILE A 1 108 ? -3.255 -8.012 -7.773 1.00 90.06 108 ILE A C 1
ATOM 837 O O . ILE A 1 108 ? -3.688 -9.145 -7.560 1.00 90.06 108 ILE A O 1
ATOM 841 N N . ASP A 1 109 ? -3.964 -6.926 -7.503 1.00 91.25 109 ASP A N 1
ATOM 842 C CA . ASP A 1 109 ? -5.400 -6.994 -7.281 1.00 91.25 109 ASP A CA 1
ATOM 843 C C . ASP A 1 109 ? -6.127 -7.359 -8.584 1.00 91.25 109 ASP A C 1
ATOM 845 O O . ASP A 1 109 ? -6.392 -6.518 -9.449 1.00 91.25 109 ASP A O 1
ATOM 849 N N . TYR A 1 110 ? -6.387 -8.654 -8.751 1.00 88.00 110 TYR A N 1
ATOM 850 C CA . TYR A 1 110 ? -6.996 -9.195 -9.958 1.00 88.00 110 TYR A CA 1
ATOM 851 C C . TYR A 1 110 ? -8.480 -8.882 -10.097 1.00 88.00 110 TYR A C 1
ATOM 853 O O . TYR A 1 110 ? -8.961 -8.779 -11.227 1.00 88.00 110 TYR A O 1
ATOM 861 N N . GLU A 1 111 ? -9.196 -8.746 -8.985 1.00 88.00 111 GLU A N 1
ATOM 862 C CA . GLU A 1 111 ? -10.615 -8.393 -8.988 1.00 88.00 111 GLU A CA 1
ATOM 863 C C . GLU A 1 111 ? -10.764 -6.968 -9.515 1.00 88.00 111 GLU A C 1
ATOM 865 O O . GLU A 1 111 ? -11.394 -6.749 -10.555 1.00 88.00 111 GLU A O 1
ATOM 870 N N . PHE A 1 112 ? -10.018 -6.028 -8.928 1.00 90.12 112 PHE A N 1
ATOM 871 C CA . PHE A 1 112 ? -10.006 -4.644 -9.388 1.00 90.12 112 PHE A CA 1
ATOM 872 C C . PHE A 1 112 ? -9.474 -4.503 -10.822 1.00 90.12 112 PHE A C 1
ATOM 874 O O . PHE A 1 112 ? -10.006 -3.730 -11.629 1.00 90.12 112 PHE A O 1
ATOM 881 N N . PHE A 1 113 ? -8.449 -5.280 -11.190 1.00 88.62 113 PHE A N 1
ATOM 882 C CA . PHE A 1 113 ? -7.911 -5.273 -12.549 1.00 88.62 113 PHE A CA 1
ATOM 883 C C . PHE A 1 113 ? -8.929 -5.757 -13.589 1.00 88.62 113 PHE A C 1
ATOM 885 O O . PHE A 1 113 ? -9.035 -5.156 -14.662 1.00 88.62 113 PHE A O 1
ATOM 892 N N . LYS A 1 114 ? -9.691 -6.820 -13.307 1.00 88.69 114 LYS A N 1
ATOM 893 C CA . LYS A 1 114 ? -10.685 -7.354 -14.251 1.00 88.69 114 LYS A CA 1
ATOM 894 C C . LYS A 1 114 ? -11.752 -6.317 -14.582 1.00 88.69 114 LYS A C 1
ATOM 896 O O . LYS A 1 114 ? -12.048 -6.142 -15.770 1.00 88.69 114 LYS A O 1
ATOM 901 N N . GLU A 1 115 ? -12.242 -5.617 -13.563 1.00 89.50 115 GLU A N 1
ATOM 902 C CA . GLU A 1 115 ? -13.322 -4.634 -13.664 1.00 89.50 115 GLU A CA 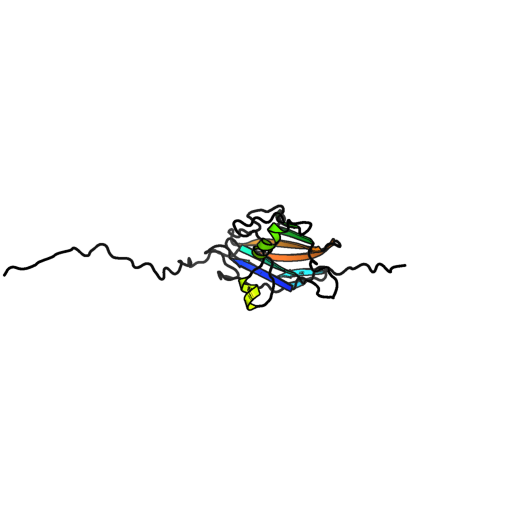1
ATOM 903 C C . GLU A 1 115 ? -12.869 -3.283 -14.217 1.00 89.50 115 GLU A C 1
ATOM 905 O O . GLU A 1 115 ? -13.504 -2.728 -15.113 1.00 89.50 115 GLU A O 1
ATOM 910 N N . LYS A 1 116 ? -11.773 -2.730 -13.685 1.00 89.19 116 LYS A N 1
ATOM 911 C CA . LYS A 1 116 ? -11.351 -1.346 -13.962 1.00 89.19 116 LYS A CA 1
ATOM 912 C C . LYS A 1 116 ? -10.169 -1.244 -14.921 1.00 89.19 116 LYS A C 1
ATOM 914 O O . LYS A 1 116 ? -9.767 -0.134 -15.260 1.00 89.19 116 LYS A O 1
ATOM 919 N N . LYS A 1 117 ? -9.580 -2.376 -15.333 1.00 86.56 117 LYS A N 1
ATOM 920 C CA . LYS A 1 117 ? -8.331 -2.441 -16.123 1.00 86.56 117 LYS A CA 1
ATOM 921 C C . LYS A 1 117 ? -7.178 -1.663 -15.483 1.00 86.56 117 LYS A C 1
ATOM 923 O O . LYS A 1 117 ? -6.278 -1.180 -16.166 1.00 86.56 117 LYS A O 1
ATOM 928 N N . SER A 1 118 ? -7.203 -1.561 -14.156 1.00 86.12 118 SER A N 1
ATOM 929 C CA . SER A 1 118 ? -6.208 -0.852 -13.361 1.00 86.12 118 SER A CA 1
ATOM 930 C C . SER A 1 118 ? -5.414 -1.843 -12.519 1.00 86.12 118 SER A C 1
ATOM 932 O O . SER A 1 118 ? -5.986 -2.636 -11.777 1.00 86.12 118 SER A O 1
ATOM 934 N N . ARG A 1 119 ? -4.087 -1.827 -12.666 1.00 88.94 119 ARG A N 1
ATOM 935 C CA . ARG A 1 119 ? -3.182 -2.763 -11.994 1.00 88.94 119 ARG A CA 1
ATOM 936 C C . ARG A 1 119 ? -2.718 -2.161 -10.668 1.00 88.94 119 ARG A C 1
ATOM 938 O O . ARG A 1 119 ? -1.769 -1.381 -10.648 1.00 88.94 119 ARG A O 1
ATOM 945 N N . ILE A 1 120 ? -3.400 -2.505 -9.576 1.00 92.56 120 ILE A N 1
ATOM 946 C CA . ILE A 1 120 ? -2.928 -2.201 -8.220 1.00 92.56 120 ILE A CA 1
ATOM 947 C C . ILE A 1 120 ? -1.972 -3.316 -7.783 1.00 92.56 120 ILE A C 1
ATOM 949 O O . ILE A 1 120 ? -2.358 -4.484 -7.756 1.00 92.56 120 ILE A O 1
ATOM 953 N N . SER A 1 121 ? -0.737 -2.963 -7.441 1.00 93.19 121 SER A N 1
ATOM 954 C CA . SER A 1 121 ? 0.218 -3.865 -6.796 1.00 93.19 121 SER A CA 1
ATOM 955 C C . SER A 1 121 ? 0.042 -3.789 -5.282 1.00 93.19 121 SER A C 1
ATOM 957 O O . SER A 1 121 ? 0.189 -2.718 -4.694 1.00 93.19 121 SER A O 1
ATOM 959 N N . LYS A 1 122 ? -0.260 -4.921 -4.652 1.00 95.62 122 LYS A N 1
ATOM 960 C CA . LYS A 1 122 ? -0.334 -5.091 -3.200 1.00 95.62 122 LYS A CA 1
ATOM 961 C C . LYS A 1 122 ? 1.057 -4.906 -2.593 1.00 95.62 122 LYS A C 1
ATOM 963 O O . LYS A 1 122 ? 2.030 -5.474 -3.087 1.00 95.62 122 LYS A O 1
ATOM 968 N N . LEU A 1 123 ? 1.142 -4.116 -1.526 1.00 96.94 123 LEU A N 1
ATOM 969 C CA . LEU A 1 123 ? 2.361 -3.874 -0.743 1.00 96.94 123 LEU A CA 1
ATOM 970 C C . LEU A 1 123 ? 2.401 -4.750 0.516 1.00 96.94 123 LEU A C 1
ATOM 972 O O . LEU A 1 123 ? 2.921 -4.352 1.553 1.00 96.94 123 LEU A O 1
ATOM 976 N N . PHE A 1 124 ? 1.809 -5.935 0.403 1.00 96.81 124 PHE A N 1
ATOM 977 C CA . PHE A 1 124 ? 1.795 -6.989 1.400 1.00 96.81 124 PHE A CA 1
ATOM 978 C C . PHE A 1 124 ? 1.876 -8.343 0.688 1.00 96.81 124 PHE A C 1
ATOM 980 O O . PHE A 1 124 ? 1.454 -8.475 -0.467 1.00 96.81 124 PHE A O 1
ATOM 987 N N . ILE A 1 125 ? 2.435 -9.343 1.360 1.00 95.25 125 ILE A N 1
ATOM 988 C CA . ILE A 1 125 ? 2.692 -10.673 0.814 1.00 95.25 125 ILE A CA 1
ATOM 989 C C . ILE A 1 125 ? 1.406 -11.507 0.926 1.00 95.25 125 ILE A C 1
ATOM 991 O O . ILE A 1 125 ? 0.895 -11.710 2.033 1.00 95.25 125 ILE A O 1
ATOM 995 N N . PRO A 1 126 ? 0.846 -11.995 -0.197 1.00 91.12 126 PRO A N 1
ATOM 996 C CA . PRO A 1 126 ? -0.261 -12.940 -0.164 1.00 91.12 126 PRO A CA 1
ATOM 997 C C . PRO A 1 126 ? 0.157 -14.250 0.526 1.00 91.12 126 PRO A C 1
ATOM 999 O O . PRO A 1 126 ? 1.288 -14.701 0.318 1.00 91.12 126 PRO A O 1
ATOM 1002 N N . PRO A 1 127 ? -0.737 -14.903 1.294 1.00 88.94 127 PRO A N 1
ATOM 1003 C CA . PRO A 1 127 ? -0.426 -16.169 1.951 1.00 88.94 127 PRO A CA 1
ATOM 1004 C C . PRO A 1 127 ? 0.136 -17.212 0.975 1.00 88.94 127 PRO A C 1
ATOM 1006 O O . PRO A 1 127 ? -0.466 -17.492 -0.062 1.00 88.94 127 PRO A O 1
ATOM 1009 N N . GLY A 1 128 ? 1.296 -17.785 1.308 1.00 86.75 128 GLY A N 1
ATOM 1010 C CA . GLY A 1 128 ? 1.936 -18.837 0.511 1.00 86.75 128 GLY A CA 1
ATOM 1011 C C . GLY A 1 128 ? 2.581 -18.375 -0.802 1.00 86.75 128 GLY A C 1
ATOM 1012 O O . GLY A 1 128 ? 2.883 -19.220 -1.645 1.00 86.75 128 GLY A O 1
ATOM 1013 N N . SER A 1 129 ? 2.789 -17.069 -1.005 1.00 88.12 129 SER A N 1
ATOM 1014 C CA . SER A 1 129 ? 3.480 -16.570 -2.200 1.00 88.12 129 SER A CA 1
ATOM 1015 C C . SER A 1 129 ? 4.946 -17.035 -2.232 1.00 88.12 129 SER A C 1
ATOM 1017 O O . SER A 1 129 ? 5.679 -16.772 -1.278 1.00 88.12 129 SER A O 1
ATOM 1019 N N . PRO A 1 130 ? 5.407 -17.701 -3.310 1.00 85.62 130 PRO A N 1
ATOM 1020 C CA . PRO A 1 130 ? 6.768 -18.233 -3.399 1.00 85.62 130 PRO A CA 1
ATOM 1021 C C . PRO A 1 130 ? 7.772 -17.237 -4.001 1.00 85.62 130 PRO A C 1
ATOM 1023 O O . PRO A 1 130 ? 8.887 -17.632 -4.325 1.00 85.62 130 PRO A O 1
ATOM 1026 N N . LEU A 1 131 ? 7.372 -15.982 -4.239 1.00 85.56 131 LEU A N 1
ATOM 1027 C CA . LEU A 1 131 ? 8.200 -15.008 -4.951 1.00 85.56 131 LEU A CA 1
ATOM 1028 C C . LEU A 1 131 ? 9.454 -14.639 -4.151 1.00 85.56 131 LEU A C 1
ATOM 1030 O O . LEU A 1 131 ? 9.357 -14.066 -3.068 1.00 85.56 131 LEU A O 1
ATOM 1034 N N . SER A 1 132 ? 10.626 -14.854 -4.747 1.00 85.88 132 SER A N 1
ATOM 1035 C CA . SER A 1 132 ? 11.916 -14.409 -4.199 1.00 85.88 132 SER A CA 1
ATOM 1036 C C . SER A 1 132 ? 12.131 -12.891 -4.234 1.00 85.88 132 SER A C 1
ATOM 1038 O O . SER A 1 132 ? 13.069 -12.389 -3.623 1.00 85.88 132 SER A O 1
ATOM 1040 N N . LEU A 1 133 ? 11.259 -12.147 -4.924 1.00 87.44 133 LEU A N 1
ATOM 1041 C CA . LEU A 1 133 ? 11.369 -10.693 -5.071 1.00 87.44 133 LEU A CA 1
ATOM 1042 C C . LEU A 1 133 ? 11.123 -9.921 -3.771 1.00 87.44 133 LEU A C 1
ATOM 1044 O O . LEU A 1 133 ? 11.521 -8.756 -3.661 1.00 87.44 133 LEU A O 1
ATOM 1048 N N . TYR A 1 134 ? 10.421 -10.531 -2.814 1.00 91.00 134 TYR A N 1
ATOM 1049 C CA . TYR A 1 134 ? 10.182 -9.913 -1.518 1.00 91.00 134 TYR A CA 1
ATOM 1050 C C . TYR A 1 134 ? 11.481 -9.864 -0.716 1.00 91.00 134 TYR A C 1
ATOM 1052 O O . TYR A 1 134 ? 12.144 -10.876 -0.506 1.00 91.00 134 TYR A O 1
ATOM 1060 N N . GLY A 1 135 ? 11.826 -8.666 -0.260 1.00 90.31 135 GLY A N 1
ATOM 1061 C CA . GLY A 1 135 ? 12.908 -8.450 0.685 1.00 90.31 135 GLY A CA 1
ATOM 1062 C C . GLY A 1 135 ? 12.418 -8.594 2.124 1.00 90.31 135 GLY A C 1
ATOM 1063 O O . GLY A 1 135 ? 11.597 -9.448 2.460 1.00 90.31 135 GLY A O 1
ATOM 1064 N N . ASN A 1 136 ? 12.912 -7.712 2.990 1.00 90.56 136 ASN A N 1
ATOM 1065 C CA . ASN A 1 136 ? 12.497 -7.685 4.387 1.00 90.56 136 ASN A CA 1
ATOM 1066 C C . ASN A 1 136 ? 11.015 -7.317 4.517 1.00 90.56 136 ASN A C 1
ATOM 1068 O O . ASN A 1 136 ? 10.541 -6.360 3.899 1.00 90.56 136 ASN A O 1
ATOM 1072 N N . SER A 1 137 ? 10.300 -8.037 5.380 1.00 94.56 137 SER A N 1
ATOM 1073 C CA . SER A 1 137 ? 8.928 -7.699 5.740 1.00 94.56 137 SER A CA 1
ATOM 1074 C C . SER A 1 137 ? 8.661 -7.908 7.229 1.00 94.56 137 SER A C 1
ATOM 1076 O O . SER A 1 137 ? 9.264 -8.762 7.877 1.00 94.56 137 SER A O 1
ATOM 1078 N N . ILE A 1 138 ? 7.754 -7.100 7.772 1.00 95.75 138 ILE A N 1
ATOM 1079 C CA . ILE A 1 138 ? 7.171 -7.259 9.104 1.00 95.75 138 ILE A CA 1
ATOM 1080 C C . ILE A 1 138 ? 5.685 -7.521 8.902 1.00 95.75 138 ILE A C 1
ATOM 1082 O O . ILE A 1 138 ? 5.027 -6.761 8.192 1.00 95.75 138 ILE A O 1
ATOM 1086 N N . ASN A 1 139 ? 5.165 -8.580 9.526 1.00 95.31 139 ASN A N 1
ATOM 1087 C CA . ASN A 1 139 ? 3.767 -8.996 9.383 1.00 95.31 139 ASN A CA 1
ATOM 1088 C C . ASN A 1 139 ? 3.335 -9.098 7.906 1.00 95.31 139 ASN A C 1
ATOM 1090 O O . ASN A 1 139 ? 2.274 -8.613 7.526 1.00 95.31 139 ASN A O 1
ATOM 1094 N N . ASP A 1 140 ? 4.201 -9.642 7.044 1.00 96.50 140 ASP A N 1
ATOM 1095 C CA . ASP A 1 140 ? 3.976 -9.735 5.596 1.00 96.50 140 ASP A CA 1
ATOM 1096 C C . ASP A 1 140 ? 3.691 -8.387 4.904 1.00 96.50 140 ASP A C 1
ATOM 1098 O O . ASP A 1 140 ? 3.058 -8.361 3.855 1.00 96.50 140 ASP A O 1
ATOM 1102 N N . GLY A 1 141 ? 4.094 -7.247 5.473 1.00 96.25 141 GLY A N 1
ATOM 1103 C CA . GLY A 1 141 ? 3.744 -5.914 4.957 1.00 96.25 141 GLY A CA 1
ATOM 1104 C C . GLY A 1 141 ? 2.323 -5.444 5.295 1.00 96.25 141 GLY A C 1
ATOM 1105 O O . GLY A 1 141 ? 1.876 -4.405 4.806 1.00 96.25 141 GLY A O 1
ATOM 1106 N N . LYS A 1 142 ? 1.597 -6.202 6.122 1.00 98.06 142 LYS A N 1
ATOM 1107 C CA . LYS A 1 142 ? 0.279 -5.840 6.654 1.00 98.06 142 LYS A CA 1
ATOM 1108 C C . LYS A 1 142 ? 0.445 -4.886 7.839 1.00 98.06 142 LYS A C 1
ATOM 1110 O O . LYS A 1 142 ? 1.423 -4.961 8.588 1.00 98.06 142 LYS A O 1
ATOM 1115 N N . LEU A 1 143 ? -0.531 -4.005 8.030 1.00 97.88 143 LEU A N 1
ATOM 1116 C CA . LEU A 1 143 ? -0.548 -3.006 9.098 1.00 97.88 143 LEU A CA 1
ATOM 1117 C C . LEU A 1 143 ? -1.533 -3.427 10.180 1.00 97.88 143 LEU A C 1
ATOM 1119 O O . LEU A 1 143 ? -2.675 -3.752 9.872 1.00 97.88 143 LEU A O 1
ATOM 1123 N N . SER A 1 144 ? -1.100 -3.390 11.437 1.00 96.88 144 SER A N 1
ATOM 1124 C CA . SER A 1 144 ? -1.934 -3.725 12.594 1.00 96.88 144 SER A CA 1
ATOM 1125 C C . SER A 1 144 ? -2.373 -2.453 13.316 1.00 96.88 144 SER A C 1
ATOM 1127 O O . SER A 1 144 ? -1.553 -1.772 13.929 1.00 96.88 144 SER A O 1
ATOM 1129 N N . LEU A 1 145 ? -3.667 -2.135 13.235 1.00 96.44 145 LEU A N 1
ATOM 1130 C CA . LEU A 1 145 ? -4.268 -0.885 13.710 1.00 96.44 145 LEU A CA 1
ATOM 1131 C C . LEU A 1 145 ? -5.289 -1.157 14.823 1.00 96.44 145 LEU A C 1
ATOM 1133 O O . LEU A 1 145 ? -6.481 -0.901 14.675 1.00 96.44 145 LEU A O 1
ATOM 1137 N N . TYR A 1 146 ? -4.819 -1.728 15.932 1.00 94.56 146 TYR A N 1
ATOM 1138 C CA . TYR A 1 146 ? -5.683 -2.165 17.037 1.00 94.56 146 TYR A CA 1
ATOM 1139 C C . TYR A 1 146 ? -5.742 -1.191 18.221 1.00 94.56 146 TYR A C 1
ATOM 1141 O O . TYR A 1 146 ? -6.520 -1.428 19.138 1.00 94.56 146 TYR A O 1
ATOM 1149 N N . GLU A 1 147 ? -4.936 -0.123 18.228 1.00 93.25 147 GLU A N 1
ATOM 1150 C CA . GLU A 1 147 ? -4.898 0.882 19.303 1.00 93.25 147 GLU A CA 1
ATOM 1151 C C . GLU A 1 147 ? -5.711 2.131 18.909 1.00 93.25 147 GLU A C 1
ATOM 1153 O O . GLU A 1 147 ? -5.195 2.957 18.146 1.00 93.25 147 GLU A O 1
ATOM 1158 N N . PRO A 1 148 ? -6.962 2.297 19.386 1.00 91.75 148 PRO A N 1
ATOM 1159 C CA . PRO A 1 148 ? -7.843 3.364 18.921 1.00 91.75 148 PRO A CA 1
ATOM 1160 C C . PRO A 1 148 ? -7.364 4.758 19.336 1.00 91.75 148 PRO A C 1
ATOM 1162 O O . PRO A 1 148 ? -6.828 4.957 20.425 1.00 91.75 148 PRO A O 1
ATOM 1165 N N . GLY A 1 149 ? -7.591 5.751 18.476 1.00 90.69 149 GLY A N 1
ATOM 1166 C CA . GLY A 1 149 ? -7.220 7.151 18.711 1.00 90.69 149 GLY A CA 1
ATOM 1167 C C . GLY A 1 149 ? -5.737 7.471 18.493 1.00 90.69 149 GLY A C 1
ATOM 1168 O O . GLY A 1 149 ? -5.356 8.645 18.516 1.00 90.69 149 GLY A O 1
ATOM 1169 N N . SER A 1 150 ? -4.899 6.464 18.241 1.00 94.56 150 SER A N 1
ATOM 1170 C CA . SER A 1 150 ? -3.510 6.680 17.842 1.00 94.56 150 SER A CA 1
ATOM 1171 C C . SER A 1 150 ? -3.417 7.141 16.381 1.00 94.56 150 SER A C 1
ATOM 1173 O O . SER A 1 150 ? -4.264 6.827 15.541 1.00 94.56 150 SER A O 1
ATOM 1175 N N . ASN A 1 151 ? -2.383 7.932 16.082 1.00 96.00 151 ASN A N 1
ATOM 1176 C CA . ASN A 1 151 ? -2.069 8.350 14.719 1.00 96.00 151 ASN A CA 1
ATOM 1177 C C . ASN A 1 151 ? -0.917 7.494 14.209 1.00 96.00 151 ASN A C 1
ATOM 1179 O O . ASN A 1 151 ? 0.159 7.486 14.808 1.00 96.00 151 ASN A O 1
ATOM 1183 N N . SER A 1 152 ? -1.135 6.835 13.082 1.00 96.62 152 SER A N 1
ATOM 1184 C CA . SER A 1 152 ? -0.127 6.048 12.393 1.00 96.62 152 SER A CA 1
ATOM 1185 C C . SER A 1 152 ? 0.225 6.688 11.052 1.00 96.62 152 SER A C 1
ATOM 1187 O O . SER A 1 152 ? -0.589 7.362 10.421 1.00 96.62 152 SER A O 1
ATOM 1189 N N . SER A 1 153 ? 1.456 6.485 10.596 1.00 96.88 153 SER A N 1
ATOM 1190 C CA . SER A 1 153 ? 1.924 6.999 9.311 1.00 96.88 153 SER A CA 1
ATOM 1191 C C . SER A 1 153 ? 2.608 5.898 8.520 1.00 96.88 153 SER A C 1
ATOM 1193 O O . SER A 1 153 ? 3.570 5.277 8.985 1.00 96.88 153 SER A O 1
ATOM 1195 N N . TYR A 1 154 ? 2.113 5.666 7.307 1.00 98.38 154 TYR A N 1
ATOM 1196 C CA . TYR A 1 154 ? 2.674 4.702 6.374 1.00 98.38 154 TYR A CA 1
ATOM 1197 C C . TYR A 1 154 ? 3.332 5.424 5.202 1.00 98.38 154 TYR A C 1
ATOM 1199 O O . TYR A 1 154 ? 2.709 6.238 4.519 1.00 98.38 154 TYR A O 1
ATOM 1207 N N . HIS A 1 155 ? 4.605 5.129 4.969 1.00 98.19 155 HIS A N 1
ATOM 1208 C CA . HIS A 1 155 ? 5.389 5.725 3.897 1.00 98.19 155 HIS A CA 1
ATOM 1209 C C . HIS A 1 155 ? 5.671 4.689 2.823 1.00 98.19 155 HIS A C 1
ATOM 1211 O O . HIS A 1 155 ? 6.043 3.560 3.129 1.00 98.19 155 HIS A O 1
ATOM 1217 N N . ILE A 1 156 ? 5.554 5.098 1.564 1.00 98.00 156 ILE A N 1
ATOM 1218 C CA . ILE A 1 156 ? 5.879 4.278 0.399 1.00 98.00 156 ILE A CA 1
ATOM 1219 C C . ILE A 1 156 ? 6.931 5.028 -0.412 1.00 98.00 156 ILE A C 1
ATOM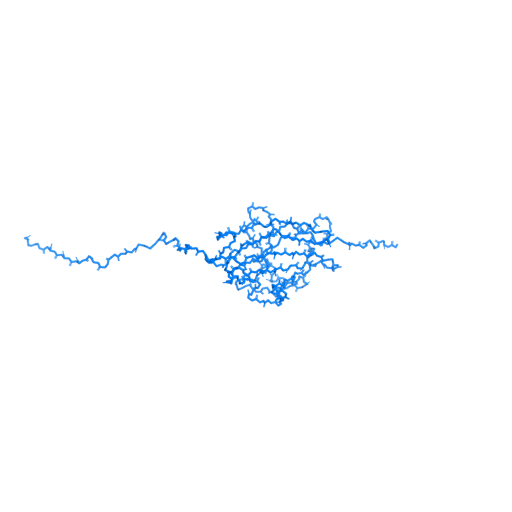 1221 O O . ILE A 1 156 ? 6.716 6.171 -0.817 1.00 98.00 156 ILE A O 1
ATOM 1225 N N . GLU A 1 157 ? 8.064 4.386 -0.664 1.00 95.81 157 GLU A N 1
ATOM 1226 C CA . GLU A 1 157 ? 9.141 4.875 -1.514 1.00 95.81 157 GLU A CA 1
ATOM 1227 C C . GLU A 1 157 ? 9.259 3.975 -2.746 1.00 95.81 157 GLU A C 1
ATOM 1229 O O . GLU A 1 157 ? 9.496 2.776 -2.628 1.00 95.81 157 GLU A O 1
ATOM 1234 N N . ILE A 1 158 ? 9.085 4.559 -3.929 1.00 92.81 158 ILE A N 1
ATOM 1235 C CA . ILE A 1 158 ? 9.076 3.859 -5.217 1.00 92.81 158 ILE A CA 1
ATOM 1236 C C . ILE A 1 158 ? 10.237 4.389 -6.045 1.00 92.81 158 ILE A C 1
ATOM 1238 O O . ILE A 1 158 ? 10.304 5.594 -6.304 1.00 92.81 158 ILE A O 1
ATOM 1242 N N . LYS A 1 159 ? 11.127 3.496 -6.468 1.00 89.62 159 LYS A N 1
ATOM 1243 C CA . LYS A 1 159 ? 12.311 3.810 -7.274 1.00 89.62 159 LYS A CA 1
ATOM 1244 C C . LYS A 1 159 ? 12.225 3.168 -8.645 1.00 89.62 159 LYS A C 1
ATOM 1246 O O . LYS A 1 159 ? 11.803 2.019 -8.752 1.00 89.62 159 LYS A O 1
ATOM 1251 N N . ASP A 1 160 ? 12.658 3.894 -9.669 1.00 84.81 160 ASP A N 1
ATOM 1252 C CA . ASP A 1 160 ? 12.971 3.323 -10.983 1.00 84.81 160 ASP A CA 1
ATOM 1253 C C . ASP A 1 160 ? 14.435 2.848 -11.063 1.00 84.81 160 ASP A C 1
ATOM 1255 O O . ASP A 1 160 ? 15.228 3.058 -10.142 1.00 84.81 160 ASP A O 1
ATOM 1259 N N . TYR A 1 161 ? 14.804 2.213 -12.181 1.00 80.38 161 TYR A N 1
ATOM 1260 C CA . TYR A 1 161 ? 16.177 1.754 -12.443 1.00 80.38 161 TYR A CA 1
ATOM 1261 C C . TYR A 1 161 ? 17.209 2.893 -12.533 1.00 80.38 161 TYR A C 1
ATOM 1263 O O . TYR A 1 161 ? 18.408 2.644 -12.436 1.00 80.38 161 TYR A O 1
ATOM 1271 N N . GLN A 1 162 ? 16.767 4.138 -12.724 1.00 80.69 162 GLN A N 1
ATOM 1272 C CA . GLN A 1 162 ? 17.622 5.327 -12.778 1.00 80.69 162 GLN A CA 1
ATOM 1273 C C . GLN A 1 162 ? 17.712 6.037 -11.413 1.00 80.69 162 GLN A C 1
ATOM 1275 O O . GLN A 1 162 ? 18.292 7.117 -11.315 1.00 80.69 162 GLN A O 1
ATOM 1280 N N . ASN A 1 163 ? 17.179 5.425 -10.347 1.00 81.88 163 ASN A N 1
ATOM 1281 C CA . ASN A 1 163 ? 17.087 5.953 -8.985 1.00 81.88 163 ASN A CA 1
ATOM 1282 C C . ASN A 1 163 ? 16.174 7.181 -8.804 1.00 81.88 163 ASN A C 1
ATOM 1284 O O . ASN A 1 163 ? 16.176 7.795 -7.727 1.00 81.88 163 ASN A O 1
ATOM 1288 N N . ASN A 1 164 ? 15.331 7.531 -9.781 1.00 84.50 164 ASN A N 1
ATOM 1289 C CA . ASN A 1 164 ? 14.309 8.545 -9.548 1.00 84.50 164 ASN A CA 1
ATOM 1290 C C . ASN A 1 164 ? 13.280 8.002 -8.552 1.00 84.50 164 ASN A C 1
ATOM 1292 O O . ASN A 1 164 ? 12.751 6.901 -8.699 1.00 84.50 164 ASN A O 1
ATOM 1296 N N . THR A 1 165 ? 12.990 8.799 -7.523 1.00 89.62 165 THR A N 1
ATOM 1297 C CA . THR A 1 165 ? 12.188 8.358 -6.379 1.00 89.62 165 THR A CA 1
ATOM 1298 C C . THR A 1 165 ? 10.880 9.135 -6.267 1.00 89.62 165 THR A C 1
ATOM 1300 O O . THR A 1 165 ? 10.887 10.370 -6.214 1.00 89.62 165 THR A O 1
ATOM 1303 N N . SER A 1 166 ? 9.776 8.403 -6.138 1.00 91.25 166 SER A N 1
ATOM 1304 C CA . SER A 1 166 ? 8.461 8.917 -5.750 1.00 91.25 166 SER A CA 1
ATOM 1305 C C . SER A 1 166 ? 8.118 8.467 -4.337 1.00 91.25 166 SER A C 1
ATOM 1307 O O . SER A 1 166 ? 8.268 7.296 -4.001 1.00 91.25 166 SER A O 1
ATOM 1309 N N . LYS A 1 167 ? 7.660 9.408 -3.508 1.00 95.62 167 LYS A N 1
ATOM 1310 C CA . LYS A 1 167 ? 7.291 9.157 -2.110 1.00 95.62 167 LYS A CA 1
ATOM 1311 C C . LYS A 1 167 ? 5.809 9.407 -1.905 1.00 95.62 167 LYS A C 1
ATOM 1313 O O . LYS A 1 167 ? 5.298 10.401 -2.419 1.00 95.62 167 LYS A O 1
ATOM 1318 N N . ILE A 1 168 ? 5.150 8.535 -1.155 1.00 97.44 168 ILE A N 1
ATOM 1319 C CA . ILE A 1 168 ? 3.742 8.651 -0.776 1.00 97.44 168 ILE A CA 1
ATOM 1320 C C . ILE A 1 168 ? 3.658 8.552 0.745 1.00 97.44 168 ILE A C 1
ATOM 1322 O O . ILE A 1 168 ? 4.297 7.679 1.330 1.00 97.44 168 ILE A O 1
ATOM 1326 N N . VAL A 1 169 ? 2.872 9.428 1.363 1.00 97.75 169 VAL A N 1
ATOM 1327 C CA . VAL A 1 169 ? 2.527 9.360 2.790 1.00 97.75 169 VAL A CA 1
ATOM 1328 C C . VAL A 1 169 ? 1.038 9.069 2.933 1.00 97.75 169 VAL A C 1
ATOM 1330 O O . VAL A 1 169 ? 0.213 9.756 2.328 1.00 97.75 169 VAL A O 1
ATOM 1333 N N . VAL A 1 170 ? 0.704 8.056 3.725 1.00 98.06 170 VAL A N 1
ATOM 1334 C CA . VAL A 1 170 ? -0.664 7.725 4.124 1.00 98.06 170 VAL A CA 1
ATOM 1335 C C . VAL A 1 170 ? -0.784 8.002 5.617 1.00 98.06 170 VAL A C 1
ATOM 1337 O O . VAL A 1 170 ? -0.163 7.318 6.431 1.00 98.06 170 VAL A O 1
ATOM 1340 N N . ASP A 1 171 ? -1.561 9.028 5.960 1.00 97.44 171 ASP A N 1
ATOM 1341 C CA . ASP A 1 171 ? -1.867 9.377 7.347 1.00 97.44 171 ASP A CA 1
ATOM 1342 C C . ASP A 1 171 ? -3.094 8.580 7.794 1.00 97.44 171 ASP A C 1
ATOM 1344 O O . ASP A 1 171 ? -4.168 8.702 7.195 1.00 97.44 171 ASP A O 1
ATOM 1348 N N . ILE A 1 172 ? -2.928 7.770 8.838 1.00 97.94 172 ILE A N 1
ATOM 1349 C CA . ILE A 1 172 ? -3.934 6.829 9.322 1.00 97.94 172 ILE A CA 1
ATOM 1350 C C . ILE A 1 172 ? -4.319 7.204 10.752 1.00 97.94 172 ILE A C 1
ATOM 1352 O O . ILE A 1 172 ? -3.458 7.363 11.615 1.00 97.94 172 ILE A O 1
ATOM 1356 N N . ILE A 1 173 ? -5.612 7.344 11.006 1.00 97.38 173 ILE A N 1
ATOM 1357 C CA . ILE A 1 173 ? -6.177 7.437 12.349 1.00 97.38 173 ILE A CA 1
ATOM 1358 C C . ILE A 1 173 ? -6.723 6.056 12.684 1.00 97.38 173 ILE A C 1
ATOM 1360 O O . ILE A 1 173 ? -7.559 5.523 11.950 1.00 97.38 173 ILE A O 1
ATOM 1364 N N . ASN A 1 174 ? -6.238 5.479 13.778 1.00 95.75 174 ASN A N 1
ATOM 1365 C CA . ASN A 1 174 ? -6.719 4.189 14.238 1.00 95.75 174 ASN A CA 1
ATOM 1366 C C . ASN A 1 174 ? -8.126 4.371 14.822 1.00 95.75 174 ASN A C 1
ATOM 1368 O O . ASN A 1 174 ? -8.304 5.073 15.823 1.00 95.75 174 ASN A O 1
ATOM 1372 N N . ASP A 1 175 ? -9.120 3.779 14.172 1.00 94.06 175 ASP A N 1
ATOM 1373 C CA . ASP A 1 175 ? -10.527 3.907 14.539 1.00 94.0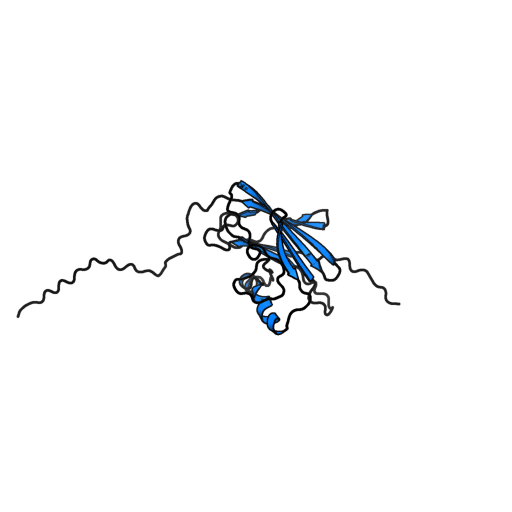6 175 ASP A CA 1
ATOM 1374 C C . ASP A 1 175 ? -10.891 2.971 15.705 1.00 94.06 175 ASP A C 1
ATOM 1376 O O . ASP A 1 175 ? -10.075 2.172 16.173 1.00 94.06 175 ASP A O 1
ATOM 1380 N N . GLN A 1 176 ? -12.116 3.088 16.208 1.00 91.75 176 GLN A N 1
ATOM 1381 C CA . GLN A 1 176 ? -12.672 2.134 17.162 1.00 91.75 176 GLN A CA 1
ATOM 1382 C C . GLN A 1 176 ? -12.984 0.793 16.475 1.00 91.75 176 GLN A C 1
ATOM 1384 O O . GLN A 1 176 ? -13.273 0.768 15.275 1.00 91.75 176 GLN A O 1
ATOM 1389 N N . PRO A 1 177 ? -12.975 -0.327 17.223 1.00 88.31 177 PRO A N 1
ATOM 1390 C CA . PRO A 1 177 ? -13.507 -1.587 16.718 1.00 88.31 177 PRO A CA 1
ATOM 1391 C C . PRO A 1 177 ? -14.956 -1.431 16.226 1.00 88.31 177 PRO A C 1
ATOM 1393 O O . PRO A 1 177 ? -15.719 -0.658 16.820 1.00 88.31 177 PRO A O 1
ATOM 1396 N N . PRO A 1 178 ? -15.372 -2.188 15.194 1.00 84.00 178 PRO A N 1
ATOM 1397 C CA . PRO A 1 178 ? -16.767 -2.238 14.773 1.00 84.00 178 PRO A CA 1
ATOM 1398 C C . PRO A 1 178 ? -17.674 -2.599 15.951 1.00 84.00 178 PRO A C 1
ATOM 1400 O O . PRO A 1 178 ? -17.388 -3.521 16.712 1.00 84.00 178 PRO A O 1
ATOM 1403 N N . THR A 1 179 ? -18.767 -1.854 16.122 1.00 73.50 179 THR A N 1
ATOM 1404 C CA . THR A 1 179 ? -19.730 -2.095 17.213 1.00 73.50 179 THR A CA 1
ATOM 1405 C C . THR A 1 179 ? -20.619 -3.313 16.938 1.00 73.50 179 THR A C 1
ATOM 1407 O O . THR A 1 179 ? -21.112 -3.939 17.873 1.00 73.50 179 THR A O 1
ATOM 1410 N N . GLU A 1 180 ? -20.775 -3.689 15.669 1.00 63.56 180 GLU A N 1
ATOM 1411 C CA . GLU A 1 180 ? -21.425 -4.924 15.239 1.00 63.56 180 GLU A CA 1
ATOM 1412 C C . GLU A 1 180 ? -20.343 -5.853 14.685 1.00 63.56 180 GLU A C 1
ATOM 1414 O O . GLU A 1 180 ? -19.677 -5.524 13.703 1.00 63.56 180 GLU A O 1
ATOM 1419 N N . LEU A 1 181 ? -20.135 -7.001 15.335 1.00 54.00 181 LEU A N 1
ATOM 1420 C CA . LEU A 1 181 ? -19.396 -8.093 14.712 1.00 54.00 181 LEU A CA 1
ATOM 1421 C C . LEU A 1 181 ? -20.187 -8.471 13.460 1.00 54.00 181 LEU A C 1
ATOM 1423 O O . LEU A 1 181 ? -21.356 -8.847 13.580 1.00 54.00 181 LEU A O 1
ATOM 1427 N N . LEU A 1 182 ? -19.578 -8.360 12.279 1.00 51.28 182 LEU A N 1
ATOM 1428 C CA . LEU A 1 182 ? -20.116 -8.994 11.083 1.00 51.28 182 LEU A CA 1
ATOM 1429 C C . LEU A 1 182 ? -20.081 -10.498 11.366 1.00 51.28 182 LEU A C 1
ATOM 1431 O O . LEU A 1 182 ? -19.055 -11.149 11.193 1.00 51.28 182 LEU A O 1
ATOM 1435 N N . ALA A 1 183 ? -21.172 -11.045 11.903 1.00 50.06 183 ALA A N 1
ATOM 1436 C CA . ALA A 1 183 ? -21.347 -12.482 11.912 1.00 50.06 183 ALA A CA 1
ATOM 1437 C C . ALA A 1 183 ? -21.251 -12.916 10.442 1.00 50.06 183 ALA A C 1
ATOM 1439 O O . ALA A 1 183 ? -21.911 -12.291 9.608 1.00 50.06 183 ALA A O 1
ATOM 1440 N N . PRO A 1 184 ? -20.429 -13.920 10.092 1.00 50.19 184 PRO A N 1
ATOM 1441 C CA . PRO A 1 184 ? -20.470 -14.454 8.743 1.00 50.19 184 PRO A CA 1
ATOM 1442 C C . PRO A 1 184 ? -21.922 -14.838 8.454 1.00 50.19 184 PRO A C 1
ATOM 1444 O O . PRO A 1 184 ? -22.553 -15.493 9.290 1.00 50.19 184 PRO A O 1
ATOM 1447 N N . ASP A 1 185 ? -22.460 -14.385 7.318 1.00 47.09 185 ASP A N 1
ATOM 1448 C CA . ASP A 1 185 ? -23.771 -14.809 6.830 1.00 47.09 185 ASP A CA 1
ATOM 1449 C C . ASP A 1 185 ? -23.742 -16.339 6.718 1.00 47.09 185 ASP A C 1
ATOM 1451 O O . ASP A 1 185 ? -23.246 -16.918 5.752 1.00 47.09 185 ASP A O 1
ATOM 1455 N N . ASN A 1 186 ? -24.223 -17.018 7.760 1.00 50.84 186 ASN A N 1
ATOM 1456 C CA . ASN A 1 186 ? -24.368 -18.467 7.810 1.00 50.84 186 ASN A CA 1
ATOM 1457 C C . ASN A 1 186 ? -25.616 -18.860 7.011 1.00 50.84 186 ASN A C 1
ATOM 1459 O O . ASN A 1 186 ? -26.525 -19.493 7.548 1.00 50.84 186 ASN A O 1
ATOM 1463 N N . ASP A 1 187 ? -25.672 -18.491 5.731 1.00 47.59 187 ASP A N 1
ATOM 1464 C CA . ASP A 1 187 ? -26.802 -18.757 4.830 1.00 47.59 187 ASP A CA 1
ATOM 1465 C C . ASP A 1 187 ? -26.842 -20.235 4.372 1.00 47.59 187 ASP A C 1
ATOM 1467 O O . ASP A 1 187 ? -27.056 -20.569 3.210 1.00 47.59 187 ASP A O 1
ATOM 1471 N N . GLY A 1 188 ? -26.568 -21.161 5.297 1.00 50.78 188 GLY A N 1
ATOM 1472 C CA . GLY A 1 188 ? -26.476 -22.592 5.009 1.00 50.78 188 GLY A CA 1
ATOM 1473 C C . GLY A 1 188 ? -26.377 -23.530 6.212 1.00 50.78 188 GLY A C 1
ATOM 1474 O O . GLY A 1 188 ? -26.145 -24.721 6.013 1.00 50.78 188 GLY A O 1
ATOM 1475 N N . LEU A 1 189 ? -26.547 -23.056 7.451 1.00 48.56 189 LEU A N 1
ATOM 1476 C CA . LEU A 1 189 ? -26.603 -23.941 8.620 1.00 48.56 189 LEU A CA 1
ATOM 1477 C C . LEU A 1 189 ? -28.051 -24.108 9.090 1.00 48.56 189 LEU A C 1
ATOM 1479 O O . LEU A 1 189 ? -28.556 -23.339 9.906 1.00 48.56 189 LEU A O 1
ATOM 1483 N N . GLU A 1 190 ? -28.720 -25.148 8.587 1.00 43.56 190 GLU A N 1
ATOM 1484 C CA . GLU A 1 190 ? -29.950 -25.648 9.204 1.00 43.56 190 GLU A CA 1
ATOM 1485 C C . GLU A 1 190 ? -29.614 -26.266 10.569 1.00 43.56 190 GLU A C 1
ATOM 1487 O O . GLU A 1 190 ? -29.014 -27.338 10.673 1.00 43.56 190 GLU A O 1
ATOM 1492 N N . TYR A 1 191 ? -30.017 -25.592 11.644 1.00 56.06 191 TYR A N 1
ATOM 1493 C CA . TYR A 1 191 ? -29.977 -26.164 12.984 1.00 56.06 191 TYR A CA 1
ATOM 1494 C C . TYR A 1 191 ? -31.166 -27.115 13.166 1.00 56.06 191 TYR A C 1
ATOM 1496 O O . TYR A 1 191 ? -32.302 -26.681 13.353 1.00 56.06 191 TYR A O 1
ATOM 1504 N N . VAL A 1 192 ? -30.912 -28.424 13.155 1.00 46.91 192 VAL A N 1
ATOM 1505 C CA . VAL A 1 192 ? -31.916 -29.423 13.548 1.00 46.91 192 VAL A CA 1
ATOM 1506 C C . VAL A 1 192 ? -32.006 -29.464 15.078 1.00 46.91 192 VAL A C 1
ATOM 1508 O O . VAL A 1 192 ? -31.026 -29.773 15.759 1.00 46.91 192 VAL A O 1
ATOM 1511 N N . SER A 1 193 ? -33.180 -29.159 15.639 1.00 39.97 193 SER A N 1
ATOM 1512 C CA . SER A 1 193 ? -33.414 -29.238 17.085 1.00 39.97 193 SER A CA 1
ATOM 1513 C C . SER A 1 193 ? -33.491 -30.698 17.560 1.00 39.97 193 SER A C 1
ATOM 1515 O O . SER A 1 193 ? -34.165 -31.545 16.974 1.00 39.97 193 SER A O 1
ATOM 1517 N N . HIS A 1 194 ? -32.799 -31.013 18.657 1.00 43.59 194 HIS A N 1
ATOM 1518 C CA . HIS A 1 194 ? -32.632 -32.380 19.173 1.00 43.59 194 HIS A CA 1
ATOM 1519 C C . HIS A 1 194 ? -33.844 -32.917 19.965 1.00 43.59 194 HIS A C 1
ATOM 1521 O O . HIS A 1 194 ? -33.701 -33.805 20.803 1.00 43.59 194 HIS A O 1
ATOM 1527 N N . SER A 1 195 ? -35.046 -32.381 19.740 1.00 50.72 195 SER A N 1
ATOM 1528 C CA . SER A 1 195 ? -36.235 -32.713 20.534 1.00 50.72 195 SER A CA 1
ATOM 1529 C C . SER A 1 195 ? -37.427 -33.149 19.685 1.00 50.72 195 SER A C 1
ATOM 1531 O O . SER A 1 195 ? -38.545 -32.690 19.905 1.00 50.72 195 SER A O 1
ATOM 1533 N N . THR A 1 196 ? -37.210 -34.065 18.739 1.00 41.47 196 THR A N 1
ATOM 1534 C CA . THR A 1 196 ? -38.314 -34.870 18.196 1.00 41.47 196 THR A CA 1
ATOM 1535 C C . THR A 1 196 ? -38.138 -36.311 18.652 1.00 41.47 196 THR A C 1
ATOM 1537 O O . THR A 1 196 ? -37.412 -37.104 18.059 1.00 41.47 196 THR A O 1
ATOM 1540 N N . THR A 1 197 ? -38.779 -36.630 19.772 1.00 37.78 197 THR A N 1
ATOM 1541 C CA . THR A 1 197 ? -38.929 -37.988 20.287 1.00 37.78 197 THR A CA 1
ATOM 1542 C C . THR A 1 197 ? -39.685 -38.830 19.256 1.00 37.78 197 THR A C 1
ATOM 1544 O O . THR A 1 197 ? -40.836 -38.538 18.935 1.00 37.78 197 THR A O 1
ATOM 1547 N N . PHE A 1 198 ? -39.054 -39.888 18.745 1.00 39.34 198 PHE A N 1
ATOM 1548 C CA . PHE A 1 198 ? -39.740 -40.937 17.993 1.00 39.34 198 PHE A CA 1
ATOM 1549 C C . PHE A 1 198 ? -40.713 -41.667 18.927 1.00 39.34 198 PHE A C 1
ATOM 1551 O O . PHE A 1 198 ? -40.307 -42.522 19.708 1.00 39.34 198 PHE A O 1
ATOM 1558 N N . ASN A 1 199 ? -42.002 -41.345 18.838 1.00 41.97 199 ASN A N 1
ATOM 1559 C CA . ASN A 1 199 ? -43.073 -42.195 19.351 1.00 41.97 199 ASN A CA 1
ATOM 1560 C C . ASN A 1 199 ? -43.801 -42.822 18.160 1.00 41.97 199 ASN A C 1
ATOM 1562 O O . ASN A 1 199 ? -44.774 -42.270 17.649 1.00 41.97 199 ASN A O 1
ATOM 1566 N N . SER A 1 200 ? -43.342 -43.992 17.714 1.00 38.31 200 SER A N 1
ATOM 1567 C CA . SER A 1 200 ? -44.136 -44.837 16.824 1.00 38.31 200 SER A CA 1
ATOM 1568 C C . SER A 1 200 ? -45.179 -45.591 17.652 1.00 38.31 200 SER A C 1
ATOM 1570 O O . SER A 1 200 ? -44.876 -46.599 18.289 1.00 38.31 200 SER A O 1
ATOM 1572 N N . LYS A 1 201 ? -46.424 -45.110 17.629 1.00 44.06 201 LYS A N 1
ATOM 1573 C CA . LYS A 1 201 ? -47.600 -45.958 17.843 1.00 44.06 201 LYS A CA 1
ATOM 1574 C C . LYS A 1 201 ? -48.090 -46.448 16.478 1.00 44.06 201 LYS A C 1
ATOM 1576 O O . LYS A 1 201 ? -48.605 -45.662 15.694 1.00 44.06 201 LYS A O 1
ATOM 1581 N N . MET A 1 202 ? -47.971 -47.746 16.236 1.00 37.22 202 MET A N 1
ATOM 1582 C CA . MET A 1 202 ? -48.869 -48.538 15.385 1.00 37.22 202 MET A CA 1
ATOM 1583 C C . MET A 1 202 ? -49.165 -49.783 16.234 1.00 37.22 202 MET A C 1
ATOM 1585 O O . MET A 1 202 ? -48.227 -50.412 16.705 1.00 37.22 202 MET A O 1
ATOM 1589 N N . GLY A 1 203 ? -50.387 -50.115 16.642 1.00 34.62 203 GLY A N 1
ATOM 1590 C CA . GLY A 1 203 ? -51.654 -50.008 15.932 1.00 34.62 203 GLY A CA 1
ATOM 1591 C C . GLY A 1 203 ? -52.052 -51.426 15.528 1.00 34.62 203 GLY A C 1
ATOM 1592 O O . GLY A 1 203 ? -51.729 -51.842 14.423 1.00 34.62 203 GLY A O 1
ATOM 1593 N N . GLU A 1 204 ? -52.664 -52.169 16.457 1.00 37.16 204 GLU A N 1
ATOM 1594 C CA . GLU A 1 204 ? -53.396 -53.409 16.168 1.00 37.16 204 GLU A CA 1
ATOM 1595 C C . GLU A 1 204 ? -54.525 -53.109 15.169 1.00 37.16 204 GLU A C 1
ATOM 1597 O O . GLU A 1 204 ? -55.263 -52.139 15.361 1.00 37.16 204 GLU A O 1
ATOM 1602 N N . ILE A 1 205 ? -54.627 -53.903 14.099 1.00 37.31 205 ILE A N 1
ATOM 1603 C CA . ILE A 1 205 ? -55.657 -54.930 13.809 1.00 37.31 205 ILE A CA 1
ATOM 1604 C C . ILE A 1 205 ? -55.251 -55.616 12.498 1.00 37.31 205 ILE A C 1
ATOM 1606 O O . ILE A 1 205 ? -54.965 -54.893 11.517 1.00 37.31 205 ILE A O 1
#

Secondary structure (DSSP, 8-state):
---------PPPEEEEEEEE-STT-EETTBSS-EEEPEEE-TTS-EEEPPEEEEEEEEEEEEE----SSSS------EEEEEETTEEEEEEE-S---GGGGGGGGGGB-HHHHHHH---PEESSPPTT---TTEEEESGGG-EEE-STT-EEEEEEEEE-TT--EEEEEEEEEE-PPPSS------TT-----S-----------